Protein AF-A0A961B0X2-F1 (afdb_monomer_lite)

Structure (mmCIF, N/CA/C/O backbone):
data_AF-A0A961B0X2-F1
#
_entry.id   AF-A0A961B0X2-F1
#
loop_
_atom_site.group_PDB
_atom_site.id
_atom_site.type_symbol
_atom_site.label_atom_id
_atom_site.label_alt_id
_atom_site.label_comp_id
_atom_site.label_asym_id
_atom_site.label_entity_id
_atom_site.label_seq_id
_atom_site.pdbx_PDB_ins_code
_atom_site.Cartn_x
_atom_site.Cartn_y
_atom_site.Cartn_z
_atom_site.occupancy
_atom_site.B_iso_or_equiv
_atom_site.auth_seq_id
_atom_site.auth_comp_id
_atom_site.auth_asym_id
_atom_site.auth_atom_id
_atom_site.pdbx_PDB_model_num
ATOM 1 N N . MET A 1 1 ? 27.379 3.940 -42.316 1.00 68.69 1 MET A N 1
ATOM 2 C CA . MET A 1 1 ? 26.405 2.826 -42.218 1.00 68.69 1 MET A CA 1
ATOM 3 C C . MET A 1 1 ? 26.483 2.106 -40.868 1.00 68.69 1 MET A C 1
ATOM 5 O O . MET A 1 1 ? 25.481 2.086 -40.169 1.00 68.69 1 MET A O 1
ATOM 9 N N . ALA A 1 2 ? 27.655 1.615 -40.441 1.00 76.56 2 ALA A N 1
ATOM 10 C CA . ALA A 1 2 ? 27.824 0.903 -39.162 1.00 76.56 2 ALA A CA 1
ATOM 11 C C . ALA A 1 2 ? 27.389 1.698 -37.908 1.00 76.56 2 ALA A C 1
ATOM 13 O O . ALA A 1 2 ? 26.749 1.142 -37.024 1.00 76.56 2 ALA A O 1
ATOM 14 N N . PHE A 1 3 ? 27.654 3.010 -37.859 1.00 76.75 3 PHE A N 1
ATOM 15 C CA . PHE A 1 3 ? 27.237 3.877 -36.745 1.00 76.75 3 PHE A CA 1
ATOM 16 C C . PHE A 1 3 ? 25.708 3.958 -36.574 1.00 76.75 3 PHE A C 1
ATOM 18 O O . PHE A 1 3 ? 25.200 3.861 -35.464 1.00 76.75 3 PHE A O 1
ATOM 25 N N . PHE A 1 4 ? 24.956 4.059 -37.675 1.00 76.31 4 PHE A N 1
ATOM 26 C CA . PHE A 1 4 ? 23.489 4.077 -37.637 1.00 76.31 4 PHE A CA 1
ATOM 27 C C . PHE A 1 4 ? 22.910 2.728 -37.195 1.00 76.31 4 PHE A C 1
ATOM 29 O O . PHE A 1 4 ? 21.985 2.695 -36.390 1.00 76.31 4 PHE A O 1
ATOM 36 N N . ILE A 1 5 ? 23.491 1.618 -37.666 1.00 83.19 5 ILE A N 1
ATOM 37 C CA . ILE A 1 5 ? 23.103 0.263 -37.241 1.00 83.19 5 ILE A CA 1
ATOM 38 C C . ILE A 1 5 ? 23.339 0.092 -35.734 1.00 83.19 5 ILE A C 1
ATOM 40 O O . ILE A 1 5 ? 22.474 -0.424 -35.030 1.00 83.19 5 ILE A O 1
ATOM 44 N N . PHE A 1 6 ? 24.472 0.582 -35.225 1.00 82.06 6 PHE A N 1
ATOM 45 C CA . PHE A 1 6 ? 24.784 0.555 -33.798 1.00 82.06 6 PHE A CA 1
ATOM 46 C C . PHE A 1 6 ? 23.772 1.355 -32.961 1.00 82.06 6 PHE A C 1
ATOM 48 O O . PHE A 1 6 ? 23.259 0.834 -31.973 1.00 82.06 6 PHE A O 1
ATOM 55 N N . LEU A 1 7 ? 23.414 2.578 -33.374 1.00 88.00 7 LEU A N 1
ATOM 56 C CA . LEU A 1 7 ? 22.404 3.382 -32.671 1.00 88.00 7 LEU A CA 1
ATOM 57 C C . LEU A 1 7 ? 21.032 2.693 -32.626 1.00 88.00 7 LEU A C 1
ATOM 59 O O . LEU A 1 7 ? 20.379 2.695 -31.582 1.00 88.00 7 LEU A O 1
ATOM 63 N N . ILE A 1 8 ? 20.614 2.064 -33.728 1.00 84.50 8 ILE A N 1
ATOM 64 C CA . ILE A 1 8 ? 19.353 1.311 -33.792 1.00 84.50 8 ILE A CA 1
ATOM 65 C C . ILE A 1 8 ? 19.398 0.099 -32.854 1.00 84.50 8 ILE A C 1
ATOM 67 O O . ILE A 1 8 ? 18.437 -0.146 -32.121 1.00 84.50 8 ILE A O 1
ATOM 71 N N . ALA A 1 9 ? 20.511 -0.638 -32.828 1.00 81.38 9 ALA A N 1
ATOM 72 C CA . ALA A 1 9 ? 20.674 -1.782 -31.935 1.00 81.38 9 ALA A CA 1
ATOM 73 C C . ALA A 1 9 ? 20.582 -1.361 -30.458 1.00 81.38 9 ALA A C 1
ATOM 75 O O . ALA A 1 9 ? 19.823 -1.963 -29.696 1.00 81.38 9 ALA A O 1
ATOM 76 N N . VAL A 1 10 ? 21.269 -0.281 -30.065 1.00 87.38 10 VAL A N 1
ATOM 77 C CA . VAL A 1 10 ? 21.207 0.260 -28.695 1.00 87.38 10 VAL A CA 1
ATOM 78 C C . VAL A 1 10 ? 19.784 0.697 -28.340 1.00 87.38 10 VAL A C 1
ATOM 80 O O . VAL A 1 10 ? 19.270 0.303 -27.293 1.00 87.38 10 VAL A O 1
ATOM 83 N N . ALA A 1 11 ? 19.114 1.446 -29.220 1.00 84.12 11 ALA A N 1
ATOM 84 C CA . ALA A 1 11 ? 17.732 1.869 -29.000 1.00 84.12 11 ALA A CA 1
ATOM 85 C C . ALA A 1 11 ? 16.789 0.667 -28.819 1.00 84.12 11 ALA A C 1
ATOM 87 O O . ALA A 1 11 ? 15.962 0.660 -27.907 1.00 84.12 11 ALA A O 1
ATOM 88 N N . THR A 1 12 ? 16.956 -0.380 -29.629 1.00 86.50 12 THR A N 1
ATOM 89 C CA . THR A 1 12 ? 16.134 -1.598 -29.561 1.00 86.50 12 THR A CA 1
ATOM 90 C C . THR A 1 12 ? 16.316 -2.325 -28.231 1.00 86.50 12 THR A C 1
ATOM 92 O O . THR A 1 12 ? 15.329 -2.681 -27.586 1.00 86.50 12 THR A O 1
ATOM 95 N N . VAL A 1 13 ? 17.561 -2.499 -27.775 1.00 86.38 13 VAL A N 1
ATOM 96 C CA . VAL A 1 13 ? 17.858 -3.149 -26.486 1.00 86.38 13 VAL A CA 1
ATOM 97 C C . VAL A 1 13 ? 17.267 -2.353 -25.322 1.00 86.38 13 VAL A C 1
ATOM 99 O O . VAL A 1 13 ? 16.663 -2.935 -24.416 1.00 86.38 13 VAL A O 1
ATOM 102 N N . VAL A 1 14 ? 17.382 -1.022 -25.353 1.00 85.75 14 VAL A N 1
ATOM 103 C CA . VAL A 1 14 ? 16.814 -0.145 -24.318 1.00 85.75 14 VAL A CA 1
ATOM 104 C C . VAL A 1 14 ? 15.290 -0.274 -24.269 1.00 85.75 14 VAL A C 1
ATOM 106 O O . VAL A 1 14 ? 14.730 -0.508 -23.196 1.00 85.75 14 VAL A O 1
ATOM 109 N N . VAL A 1 15 ? 14.614 -0.187 -25.418 1.00 84.25 15 VAL A N 1
ATOM 110 C CA . VAL A 1 15 ? 13.149 -0.312 -25.503 1.00 84.25 15 VAL A CA 1
ATOM 111 C C . VAL A 1 15 ? 12.683 -1.686 -25.019 1.00 84.25 15 VAL A C 1
ATOM 113 O O . VAL A 1 15 ? 11.745 -1.766 -24.222 1.00 84.25 15 VAL A O 1
ATOM 116 N N . LEU A 1 16 ? 13.364 -2.757 -25.432 1.00 87.69 16 LEU A N 1
ATOM 117 C CA . LEU A 1 16 ? 13.041 -4.121 -25.017 1.00 87.69 16 LEU A CA 1
ATOM 118 C C . LEU A 1 16 ? 13.181 -4.296 -23.500 1.00 87.69 16 LEU A C 1
ATOM 120 O O . LEU A 1 16 ? 12.291 -4.842 -22.851 1.00 87.69 16 LEU A O 1
ATOM 124 N N . THR A 1 17 ? 14.260 -3.773 -22.917 1.00 85.75 17 THR A N 1
ATOM 125 C CA . THR A 1 17 ? 14.503 -3.851 -21.468 1.00 85.75 17 THR A CA 1
ATOM 126 C C . THR A 1 17 ? 13.412 -3.123 -20.680 1.00 85.75 17 THR A C 1
ATOM 128 O O . THR A 1 17 ? 12.915 -3.632 -19.672 1.00 85.75 17 THR A O 1
ATOM 131 N N . ILE A 1 18 ? 12.986 -1.946 -21.154 1.00 84.00 18 ILE A N 1
ATOM 132 C CA . ILE A 1 18 ? 11.890 -1.184 -20.539 1.00 84.00 18 ILE A CA 1
ATOM 133 C C . ILE A 1 18 ? 10.572 -1.962 -20.632 1.00 84.00 18 ILE A C 1
ATOM 135 O O . ILE A 1 18 ? 9.833 -2.026 -19.645 1.00 84.00 18 ILE A O 1
ATOM 139 N N . ALA A 1 19 ? 10.277 -2.567 -21.785 1.00 84.19 19 ALA A N 1
ATOM 140 C CA . ALA A 1 19 ? 9.063 -3.353 -21.990 1.00 84.19 19 ALA A CA 1
ATOM 141 C C . ALA A 1 19 ? 9.010 -4.579 -21.063 1.00 84.19 19 ALA A C 1
ATOM 143 O O . ALA A 1 19 ? 8.014 -4.769 -20.361 1.00 84.19 19 ALA A O 1
ATOM 144 N N . LEU A 1 20 ? 10.103 -5.346 -20.980 1.00 86.94 20 LEU A N 1
ATOM 145 C CA . LEU A 1 20 ? 10.212 -6.514 -20.100 1.00 86.94 20 LEU A CA 1
ATOM 146 C C . LEU A 1 20 ? 10.028 -6.134 -18.631 1.00 86.94 20 LEU A C 1
ATOM 148 O O . LEU A 1 20 ? 9.247 -6.761 -17.914 1.00 86.94 20 LEU A O 1
ATOM 152 N N . ARG A 1 21 ? 10.689 -5.059 -18.184 1.00 86.50 21 ARG A N 1
ATOM 153 C CA . ARG A 1 21 ? 10.548 -4.575 -16.806 1.00 86.50 21 ARG A CA 1
ATOM 154 C C . ARG A 1 21 ? 9.107 -4.173 -16.493 1.00 86.50 21 ARG A C 1
ATOM 156 O O . ARG A 1 21 ? 8.602 -4.498 -15.423 1.00 86.50 21 ARG A O 1
ATOM 163 N N . ARG A 1 22 ? 8.428 -3.488 -17.416 1.00 85.50 22 ARG A N 1
ATOM 164 C CA . ARG A 1 22 ? 7.019 -3.096 -17.244 1.00 85.50 22 ARG A CA 1
ATOM 165 C C . ARG A 1 22 ? 6.096 -4.304 -17.154 1.00 85.50 22 ARG A C 1
ATOM 167 O O . ARG A 1 22 ? 5.222 -4.326 -16.291 1.00 85.50 22 ARG A O 1
ATOM 174 N N . GLN A 1 23 ? 6.300 -5.299 -18.012 1.00 88.38 23 GLN A N 1
ATOM 175 C CA . GLN A 1 23 ? 5.518 -6.529 -17.985 1.00 88.38 23 GLN A CA 1
ATOM 176 C C . GLN A 1 23 ? 5.716 -7.286 -16.668 1.00 88.38 23 GLN A C 1
ATOM 178 O O . GLN A 1 23 ? 4.731 -7.709 -16.069 1.00 88.38 23 GLN A O 1
ATOM 183 N N . ALA A 1 24 ? 6.956 -7.381 -16.177 1.00 89.81 24 ALA A N 1
ATOM 184 C CA . ALA A 1 24 ? 7.256 -8.007 -14.892 1.00 89.81 24 ALA A CA 1
ATOM 185 C C . ALA A 1 24 ? 6.545 -7.299 -13.726 1.00 89.81 24 ALA A C 1
ATOM 187 O O . ALA A 1 24 ? 5.904 -7.955 -12.909 1.00 89.81 24 ALA A O 1
ATOM 188 N N . ILE A 1 25 ? 6.576 -5.962 -13.687 1.00 91.38 25 ILE A N 1
ATOM 189 C CA . ILE A 1 25 ? 5.879 -5.178 -12.655 1.00 91.38 25 ILE A CA 1
ATOM 190 C C . ILE A 1 25 ? 4.367 -5.403 -12.738 1.00 91.38 25 ILE A C 1
ATOM 192 O O . ILE A 1 25 ? 3.733 -5.701 -11.730 1.00 91.38 25 ILE A O 1
ATOM 196 N N . ARG A 1 26 ? 3.781 -5.305 -13.937 1.00 91.75 26 ARG A N 1
ATOM 197 C CA . ARG A 1 26 ? 2.343 -5.529 -14.129 1.00 91.75 26 ARG A CA 1
ATOM 198 C C . ARG A 1 26 ? 1.935 -6.933 -13.684 1.00 91.75 26 ARG A C 1
ATOM 200 O O . ARG A 1 26 ? 0.943 -7.073 -12.982 1.00 91.75 26 ARG A O 1
ATOM 207 N N . SER A 1 27 ? 2.722 -7.945 -14.044 1.00 93.12 27 SER A N 1
ATOM 208 C CA . SER A 1 27 ? 2.504 -9.331 -13.627 1.00 93.12 27 SER A CA 1
ATOM 209 C C . SER A 1 27 ? 2.593 -9.492 -12.110 1.00 93.12 27 SER A C 1
ATOM 211 O O . SER A 1 27 ? 1.798 -10.232 -11.535 1.00 93.12 27 SER A O 1
ATOM 213 N N . ALA A 1 28 ? 3.530 -8.805 -11.450 1.00 94.50 28 ALA A N 1
ATOM 214 C CA . ALA A 1 28 ? 3.674 -8.863 -10.001 1.00 94.50 28 ALA A CA 1
ATOM 215 C C . ALA A 1 28 ? 2.455 -8.273 -9.273 1.00 94.50 28 ALA A C 1
ATOM 217 O O . ALA A 1 28 ? 1.995 -8.861 -8.291 1.00 94.50 28 ALA A O 1
ATOM 218 N N . TRP A 1 29 ? 1.921 -7.156 -9.780 1.00 95.62 29 TRP A N 1
ATOM 219 C CA . TRP A 1 29 ? 0.721 -6.495 -9.259 1.00 95.62 29 TRP A CA 1
ATOM 220 C C . TRP A 1 29 ? -0.551 -7.308 -9.507 1.00 95.62 29 TRP A C 1
ATOM 222 O O . TRP A 1 29 ? -1.350 -7.484 -8.591 1.00 95.62 29 TRP A O 1
ATOM 232 N N . ASP A 1 30 ? -0.705 -7.860 -10.708 1.00 95.69 30 ASP A N 1
ATOM 233 C CA . ASP A 1 30 ? -1.824 -8.740 -11.055 1.00 95.69 30 ASP A CA 1
ATOM 234 C C . ASP A 1 30 ? -1.833 -10.004 -10.180 1.00 95.69 30 ASP A C 1
ATOM 236 O O . ASP A 1 30 ? -2.841 -10.356 -9.567 1.00 95.69 30 ASP A O 1
ATOM 240 N N . THR A 1 31 ? -0.662 -10.624 -9.995 1.00 97.00 31 THR A N 1
ATOM 241 C CA . THR A 1 31 ? -0.505 -11.781 -9.098 1.00 97.00 31 THR A CA 1
ATOM 242 C C . THR A 1 31 ? -0.832 -11.418 -7.649 1.00 97.00 31 THR A C 1
ATOM 244 O O . THR A 1 31 ? -1.461 -12.208 -6.940 1.00 97.00 31 THR A O 1
ATOM 247 N N . ALA A 1 32 ? -0.421 -10.232 -7.188 1.00 96.94 32 ALA A N 1
ATOM 248 C CA . ALA A 1 32 ? -0.746 -9.762 -5.845 1.00 96.94 32 ALA A CA 1
ATOM 249 C C . ALA A 1 32 ? -2.261 -9.579 -5.680 1.00 96.94 32 ALA A C 1
ATOM 251 O O . ALA A 1 32 ? -2.827 -10.075 -4.707 1.00 96.94 32 ALA A O 1
ATOM 252 N N . ALA A 1 33 ? -2.930 -8.947 -6.645 1.00 96.69 33 ALA A N 1
ATOM 253 C CA . ALA A 1 33 ? -4.380 -8.776 -6.631 1.00 96.69 33 ALA A CA 1
ATOM 254 C C . ALA A 1 33 ? -5.115 -10.121 -6.611 1.00 96.69 33 ALA A C 1
ATOM 256 O O . ALA A 1 33 ? -5.972 -10.331 -5.751 1.00 96.69 33 ALA A O 1
ATOM 257 N N . ALA A 1 34 ? -4.715 -11.063 -7.472 1.00 97.19 34 ALA A N 1
ATOM 258 C CA . ALA A 1 34 ? -5.286 -12.406 -7.520 1.00 97.19 34 ALA A CA 1
ATOM 259 C C . ALA A 1 34 ? -5.141 -13.140 -6.176 1.00 97.19 34 ALA A C 1
ATOM 261 O O . ALA A 1 34 ? -6.114 -13.684 -5.655 1.00 97.19 34 ALA A O 1
ATOM 262 N N . ARG A 1 35 ? -3.953 -13.093 -5.556 1.00 97.06 35 ARG A N 1
ATOM 263 C CA . ARG A 1 35 ? -3.707 -13.691 -4.229 1.00 97.06 35 ARG A CA 1
ATOM 264 C C . ARG A 1 35 ? -4.479 -13.002 -3.103 1.00 97.06 35 ARG A C 1
ATOM 266 O O . ARG A 1 35 ? -4.808 -13.639 -2.103 1.00 97.06 35 ARG A O 1
ATOM 273 N N . LEU A 1 36 ? -4.764 -11.709 -3.238 1.00 95.06 36 LEU A N 1
ATOM 274 C CA . LEU A 1 36 ? -5.595 -10.973 -2.288 1.00 95.06 36 LEU A CA 1
ATOM 275 C C . LEU A 1 36 ? -7.099 -11.193 -2.519 1.00 95.06 36 LEU A C 1
ATOM 277 O O . LEU A 1 36 ? -7.880 -10.836 -1.636 1.00 95.06 36 LEU A O 1
ATOM 281 N N . GLY A 1 37 ? -7.500 -11.773 -3.656 1.00 96.12 37 GLY A N 1
ATOM 282 C CA . GLY A 1 37 ? -8.899 -11.855 -4.084 1.00 96.12 37 GLY A CA 1
ATOM 283 C C . GLY A 1 37 ? -9.484 -10.489 -4.463 1.00 96.12 37 GLY A C 1
ATOM 284 O O . GLY A 1 37 ? -10.673 -10.251 -4.268 1.00 96.12 37 GLY A O 1
ATOM 285 N N . LEU A 1 38 ? -8.642 -9.568 -4.939 1.00 96.12 38 LEU A N 1
ATOM 286 C CA . LEU A 1 38 ? -8.996 -8.190 -5.282 1.00 96.12 38 LEU A CA 1
ATOM 287 C C . LEU A 1 38 ? -8.915 -7.963 -6.794 1.00 96.12 38 LEU A C 1
ATOM 289 O O . LEU A 1 38 ? -8.353 -8.770 -7.534 1.00 96.12 38 LEU A O 1
ATOM 293 N N . ARG A 1 39 ? -9.476 -6.846 -7.258 1.00 96.00 39 ARG A N 1
ATOM 294 C CA . ARG A 1 39 ? -9.409 -6.452 -8.668 1.00 96.00 39 ARG A CA 1
ATOM 295 C C . ARG A 1 39 ? -8.123 -5.687 -8.931 1.00 96.00 39 ARG A C 1
ATOM 297 O O . ARG A 1 39 ? -7.713 -4.869 -8.112 1.00 96.00 39 ARG A O 1
ATOM 304 N N . PHE A 1 40 ? -7.524 -5.939 -10.088 1.00 94.94 40 PHE A N 1
ATOM 305 C CA . PHE A 1 40 ? -6.376 -5.200 -10.591 1.00 94.94 40 PHE A CA 1
ATOM 306 C C . PHE A 1 40 ? -6.778 -4.343 -11.788 1.00 94.94 40 PHE A C 1
ATOM 308 O O . PHE A 1 40 ? -7.314 -4.845 -12.776 1.00 94.94 40 PHE A O 1
ATOM 315 N N . GLU A 1 41 ? -6.460 -3.057 -11.719 1.00 91.62 41 GLU A N 1
ATOM 316 C CA . GLU A 1 41 ? -6.484 -2.137 -12.848 1.00 91.62 41 GLU A CA 1
ATOM 317 C C . GLU A 1 41 ? -5.042 -1.769 -13.201 1.00 91.62 41 GLU A C 1
ATOM 319 O O . GLU A 1 41 ? -4.407 -0.888 -12.616 1.00 91.62 41 GLU A O 1
ATOM 324 N N . GLY A 1 42 ? -4.500 -2.510 -14.167 1.00 82.00 42 GLY A N 1
ATOM 325 C CA . GLY A 1 42 ? -3.221 -2.211 -14.794 1.00 82.00 42 GLY A CA 1
ATOM 326 C C . GLY A 1 42 ? -3.450 -1.305 -15.988 1.00 82.00 42 GLY A C 1
ATOM 327 O O . GLY A 1 42 ? -3.755 -1.795 -17.077 1.00 82.00 42 GLY A O 1
ATOM 328 N N . GLY A 1 43 ? -3.345 -0.000 -15.787 1.00 65.19 43 GLY A N 1
ATOM 329 C CA . GLY A 1 43 ? -3.630 0.929 -16.862 1.00 65.19 43 GLY A CA 1
ATOM 330 C C . GLY A 1 43 ? -2.579 0.969 -17.991 1.00 65.19 43 GLY A C 1
ATOM 331 O O . GLY A 1 43 ? -1.489 0.401 -17.888 1.00 65.19 43 GLY A O 1
ATOM 332 N N . THR A 1 44 ? -2.917 1.606 -19.117 1.00 60.81 44 THR A N 1
ATOM 333 C CA . THR A 1 44 ? -2.025 1.797 -20.283 1.00 60.81 44 THR A CA 1
ATOM 334 C C . THR A 1 44 ? -0.976 2.877 -20.019 1.00 60.81 44 THR A C 1
ATOM 336 O O . THR A 1 44 ? -1.276 3.790 -19.273 1.00 60.81 44 THR A O 1
ATOM 339 N N . PHE A 1 45 ? 0.219 2.761 -20.636 1.00 52.38 45 PHE A N 1
ATOM 340 C CA . PHE A 1 45 ? 1.439 3.624 -20.711 1.00 52.38 45 PHE A CA 1
ATOM 341 C C . PHE A 1 45 ? 1.703 4.800 -19.724 1.00 52.38 45 PHE A C 1
ATOM 343 O O . PHE A 1 45 ? 2.876 5.078 -19.473 1.00 52.38 45 PHE A O 1
ATOM 350 N N . PHE A 1 46 ? 0.689 5.455 -19.159 1.00 56.25 46 PHE A N 1
ATOM 351 C CA . PHE A 1 46 ? 0.719 6.554 -18.184 1.00 56.25 46 PHE A CA 1
ATOM 352 C C . PHE A 1 46 ? -0.223 6.374 -16.979 1.00 56.25 46 PHE A C 1
ATOM 354 O O . PHE A 1 46 ? -0.210 7.192 -16.064 1.00 56.25 46 PHE A O 1
ATOM 361 N N . GLN A 1 47 ? -1.063 5.344 -16.970 1.00 64.75 47 GLN A N 1
ATOM 362 C CA . GLN A 1 47 ? -2.042 5.113 -15.918 1.00 64.75 47 GLN A CA 1
ATOM 363 C C . GLN A 1 47 ? -1.396 4.434 -14.704 1.00 64.75 47 GLN A C 1
ATOM 365 O O . GLN A 1 47 ? -0.532 3.562 -14.824 1.00 64.75 47 GLN A O 1
ATOM 370 N N . HIS A 1 48 ? -1.835 4.861 -13.524 1.00 82.81 48 HIS A N 1
ATOM 371 C CA . HIS A 1 48 ? -1.411 4.312 -12.244 1.00 82.81 48 HIS A CA 1
ATOM 372 C C . HIS A 1 48 ? -1.802 2.836 -12.132 1.00 82.81 48 HIS A C 1
ATOM 374 O O . HIS A 1 48 ? -2.857 2.425 -12.612 1.00 82.81 48 HIS A O 1
ATOM 380 N N . LEU A 1 49 ? -0.939 2.036 -11.505 1.00 91.81 49 LEU A N 1
ATOM 381 C CA . LEU A 1 49 ? -1.284 0.663 -11.149 1.00 91.81 49 LEU A CA 1
ATOM 382 C C . LEU A 1 49 ? -2.159 0.726 -9.905 1.00 91.81 49 LEU A C 1
ATOM 384 O O . LEU A 1 49 ? -1.803 1.431 -8.956 1.00 91.81 49 LEU A O 1
ATOM 388 N N . SER A 1 50 ? -3.281 0.014 -9.920 1.00 94.31 50 SER A N 1
ATOM 389 C CA . SER A 1 50 ? -4.238 0.015 -8.819 1.00 94.31 50 SER A CA 1
ATOM 390 C C . SER A 1 50 ? -4.736 -1.396 -8.519 1.00 94.31 50 SER A C 1
ATOM 392 O O . SER A 1 50 ? -5.087 -2.145 -9.430 1.00 94.31 50 SER A O 1
ATOM 394 N N . ILE A 1 51 ? -4.774 -1.761 -7.242 1.00 96.44 51 ILE A N 1
ATOM 395 C CA . ILE A 1 51 ? -5.436 -2.953 -6.713 1.00 96.44 51 ILE A CA 1
ATOM 396 C C . ILE A 1 51 ? -6.514 -2.462 -5.762 1.00 96.44 51 ILE A C 1
ATOM 398 O O . ILE A 1 51 ? -6.215 -1.754 -4.805 1.00 96.44 51 ILE A O 1
ATOM 402 N N . PHE A 1 52 ? -7.759 -2.860 -5.978 1.00 96.38 52 PHE A N 1
ATOM 403 C CA . PHE A 1 52 ? -8.853 -2.421 -5.125 1.00 96.38 52 PHE A CA 1
ATOM 404 C C . PHE A 1 52 ? -9.925 -3.491 -4.969 1.00 96.38 52 PHE A C 1
ATOM 406 O O . PHE A 1 52 ? -10.095 -4.396 -5.790 1.00 96.38 52 PHE A O 1
ATOM 413 N N . GLY A 1 53 ? -10.678 -3.375 -3.887 1.00 96.19 53 GLY A N 1
ATOM 414 C CA . GLY A 1 53 ? -11.815 -4.237 -3.612 1.00 96.19 53 GLY A CA 1
ATOM 415 C C . GLY A 1 53 ? -12.145 -4.239 -2.133 1.00 96.19 53 GLY A C 1
ATOM 416 O O . GLY A 1 53 ? -11.820 -3.299 -1.409 1.00 96.19 53 GLY A O 1
ATOM 417 N N . GLN A 1 54 ? -12.806 -5.298 -1.687 1.00 96.00 54 GLN A N 1
ATOM 418 C CA . GLN A 1 54 ? -13.145 -5.478 -0.285 1.00 96.00 54 GLN A CA 1
ATOM 419 C C . GLN A 1 54 ? -12.641 -6.823 0.209 1.00 96.00 54 GLN A C 1
ATOM 421 O O . GLN A 1 54 ? -12.714 -7.824 -0.502 1.00 96.00 54 GLN A O 1
ATOM 426 N N . ARG A 1 55 ? -12.153 -6.848 1.448 1.00 93.50 55 ARG A N 1
ATOM 427 C CA . ARG A 1 55 ? -11.758 -8.079 2.129 1.00 93.50 55 ARG A CA 1
ATOM 428 C C . ARG A 1 55 ? -12.009 -7.926 3.621 1.00 93.50 55 ARG A C 1
ATOM 430 O O . ARG A 1 55 ? -11.657 -6.905 4.203 1.00 93.50 55 ARG A O 1
ATOM 437 N N . LYS A 1 56 ? -12.629 -8.939 4.233 1.00 89.12 56 LYS A N 1
ATOM 438 C CA . LYS A 1 56 ? -12.981 -8.953 5.666 1.00 89.12 56 LYS A CA 1
ATOM 439 C C . LYS A 1 56 ? -13.778 -7.715 6.136 1.00 89.12 56 LYS A C 1
ATOM 441 O O . LYS A 1 56 ? -13.633 -7.261 7.264 1.00 89.12 56 LYS A O 1
ATOM 446 N N . GLY A 1 57 ? -14.615 -7.156 5.260 1.00 90.75 57 GLY A N 1
ATOM 447 C CA . GLY A 1 57 ? -15.420 -5.964 5.554 1.00 90.75 57 GLY A CA 1
ATOM 448 C C . GLY A 1 57 ? -14.672 -4.630 5.461 1.00 90.75 57 GLY A C 1
ATOM 449 O O . GLY A 1 57 ? -15.288 -3.591 5.667 1.00 90.75 57 GLY A O 1
ATOM 450 N N . PHE A 1 58 ? -13.383 -4.630 5.111 1.00 94.06 58 PHE A N 1
ATOM 451 C CA . PHE A 1 58 ? -12.634 -3.408 4.829 1.00 94.06 58 PHE A CA 1
ATOM 452 C C . PHE A 1 58 ? -12.517 -3.176 3.328 1.00 94.06 58 PHE A C 1
ATOM 454 O O . PHE A 1 58 ? -12.339 -4.125 2.553 1.00 94.06 58 PHE A O 1
ATOM 461 N N . ARG A 1 59 ? -12.561 -1.910 2.910 1.00 95.44 59 ARG A N 1
ATOM 462 C CA . ARG A 1 59 ? -12.249 -1.529 1.530 1.00 95.44 59 ARG A CA 1
ATOM 463 C C . ARG A 1 59 ? -10.747 -1.305 1.410 1.00 95.44 59 ARG A C 1
ATOM 465 O O . ARG A 1 59 ? -10.186 -0.500 2.141 1.00 95.44 59 ARG A O 1
ATOM 472 N N . ILE A 1 60 ? -10.112 -2.019 0.493 1.00 96.94 60 ILE A N 1
ATOM 473 C CA . ILE A 1 60 ? -8.670 -1.956 0.253 1.00 96.94 60 ILE A CA 1
ATOM 474 C C . ILE A 1 60 ? -8.433 -1.220 -1.057 1.00 96.94 60 ILE A C 1
ATOM 476 O O . ILE A 1 60 ? -9.135 -1.465 -2.041 1.00 96.94 60 ILE A O 1
ATOM 480 N N . ASP A 1 61 ? -7.433 -0.349 -1.059 1.00 96.62 61 ASP A N 1
ATOM 481 C CA . ASP A 1 61 ? -6.967 0.388 -2.225 1.00 96.62 61 ASP A CA 1
ATOM 482 C C . ASP A 1 61 ? -5.442 0.527 -2.155 1.00 96.62 61 ASP A C 1
ATOM 484 O O . ASP A 1 61 ? -4.897 1.206 -1.282 1.00 96.62 61 ASP A O 1
ATOM 488 N N . VAL A 1 62 ? -4.748 -0.169 -3.048 1.00 96.62 62 VAL A N 1
ATOM 489 C CA . VAL A 1 62 ? -3.300 -0.088 -3.223 1.00 96.62 62 VAL A CA 1
ATOM 490 C C . VAL A 1 62 ? -3.046 0.543 -4.574 1.00 96.62 62 VAL A C 1
ATOM 492 O O . VAL A 1 62 ? -3.413 -0.030 -5.594 1.00 96.62 62 VAL A O 1
ATOM 495 N N . ARG A 1 63 ? -2.398 1.702 -4.609 1.00 95.00 63 ARG A N 1
ATOM 496 C CA . ARG A 1 63 ? -2.193 2.430 -5.862 1.00 95.00 63 ARG A CA 1
ATOM 497 C C . ARG A 1 63 ? -0.832 3.087 -5.939 1.00 95.00 63 ARG A C 1
ATOM 499 O O . ARG A 1 63 ? -0.251 3.473 -4.923 1.00 95.00 63 ARG A O 1
ATOM 506 N N . THR A 1 64 ? -0.337 3.264 -7.156 1.00 94.19 64 THR A N 1
ATOM 507 C CA . THR A 1 64 ? 0.840 4.102 -7.389 1.00 94.19 64 THR A CA 1
ATOM 508 C C . THR A 1 64 ? 0.439 5.566 -7.500 1.00 94.19 64 THR A C 1
ATOM 510 O O . THR A 1 64 ? -0.623 5.891 -8.027 1.00 94.19 64 THR A O 1
ATOM 513 N N . PHE A 1 65 ? 1.281 6.472 -7.015 1.00 91.25 65 PHE A N 1
ATOM 514 C CA . PHE A 1 65 ? 1.061 7.909 -7.167 1.00 91.25 65 PHE A CA 1
ATOM 515 C C . PHE A 1 65 ? 2.398 8.652 -7.284 1.00 91.25 65 PHE A C 1
ATOM 517 O O . PHE A 1 65 ? 3.406 8.200 -6.735 1.00 91.25 65 PHE A O 1
ATOM 524 N N . PRO A 1 66 ? 2.456 9.769 -8.027 1.00 90.81 66 PRO A N 1
ATOM 525 C CA . PRO A 1 66 ? 3.658 10.575 -8.103 1.00 90.81 66 PRO A CA 1
ATOM 526 C C . PRO A 1 66 ? 3.778 11.415 -6.830 1.00 90.81 66 PRO A C 1
ATOM 528 O O . PRO A 1 66 ? 2.809 12.033 -6.388 1.00 90.81 66 PRO A O 1
ATOM 531 N N . ARG A 1 67 ? 4.978 11.492 -6.262 1.00 89.12 67 ARG A N 1
ATOM 532 C CA . ARG A 1 67 ? 5.284 12.403 -5.160 1.00 89.12 67 ARG A CA 1
ATOM 533 C C . ARG A 1 67 ? 6.539 13.194 -5.482 1.00 89.12 67 ARG A C 1
ATOM 535 O O . ARG A 1 67 ? 7.533 12.651 -5.964 1.00 89.12 67 ARG A O 1
ATOM 542 N N . ARG A 1 68 ? 6.483 14.503 -5.245 1.00 86.69 68 ARG A N 1
ATOM 543 C CA . ARG A 1 68 ? 7.636 15.387 -5.420 1.00 86.69 68 ARG A CA 1
ATOM 544 C C . ARG A 1 68 ? 8.490 15.336 -4.154 1.00 86.69 68 ARG A C 1
ATOM 546 O O . ARG A 1 68 ? 8.019 15.703 -3.083 1.00 86.69 68 ARG A O 1
ATOM 553 N N . ALA A 1 69 ? 9.740 14.914 -4.298 1.00 78.75 69 ALA A N 1
ATOM 554 C CA . ALA A 1 69 ? 10.754 14.942 -3.250 1.00 78.75 69 ALA A CA 1
ATOM 555 C C . ALA A 1 69 ? 11.880 15.885 -3.705 1.00 78.75 69 ALA A C 1
ATOM 557 O O . ALA A 1 69 ? 12.748 15.527 -4.504 1.00 78.75 69 ALA A O 1
ATOM 558 N N . GLY A 1 70 ? 11.818 17.145 -3.263 1.00 81.38 70 GLY A N 1
ATOM 559 C CA . GLY A 1 70 ? 12.715 18.201 -3.740 1.00 81.38 70 GLY A CA 1
ATOM 560 C C . GLY A 1 70 ? 12.526 18.492 -5.235 1.00 81.38 70 GLY A C 1
ATOM 561 O O . GLY A 1 70 ? 11.419 18.791 -5.680 1.00 81.38 70 GLY A O 1
ATOM 562 N N . ALA A 1 71 ? 13.607 18.401 -6.016 1.00 85.25 71 ALA A N 1
ATOM 563 C CA . ALA A 1 71 ? 13.602 18.671 -7.459 1.00 85.25 71 ALA A CA 1
ATOM 564 C C . ALA A 1 71 ? 13.167 17.472 -8.328 1.00 85.25 71 ALA A C 1
ATOM 566 O O . ALA A 1 71 ? 13.047 17.614 -9.545 1.00 85.25 71 ALA A O 1
ATOM 567 N N . LYS A 1 72 ? 12.946 16.289 -7.737 1.00 85.62 72 LYS A N 1
ATOM 568 C CA . LYS A 1 72 ? 12.612 15.057 -8.468 1.00 85.62 72 LYS A CA 1
ATOM 569 C C . LYS A 1 72 ? 11.170 14.627 -8.200 1.00 85.62 72 LYS A C 1
ATOM 571 O O . LYS A 1 72 ? 10.645 14.805 -7.101 1.00 85.62 72 LYS A O 1
ATOM 576 N N . VAL A 1 73 ? 10.530 14.061 -9.224 1.00 85.56 73 VAL A N 1
ATOM 577 C CA . VAL A 1 73 ? 9.238 13.374 -9.103 1.00 85.56 73 VAL A CA 1
ATOM 578 C C . VAL A 1 73 ? 9.518 11.880 -9.042 1.00 85.56 73 VAL A C 1
ATOM 580 O O . VAL A 1 73 ? 10.097 11.318 -9.971 1.00 85.56 73 VAL A O 1
ATOM 583 N N . GLU A 1 74 ? 9.116 11.249 -7.947 1.00 88.75 74 GLU A N 1
ATOM 584 C CA . GLU A 1 74 ? 9.289 9.819 -7.711 1.00 88.75 74 GLU A CA 1
ATOM 585 C C . GLU A 1 74 ? 7.927 9.127 -7.697 1.00 88.75 74 GLU A C 1
ATOM 587 O O . GLU A 1 74 ? 6.916 9.713 -7.313 1.00 88.75 74 GLU A O 1
ATOM 592 N N . THR A 1 75 ? 7.885 7.869 -8.132 1.00 90.50 75 THR A N 1
ATOM 593 C CA . THR A 1 75 ? 6.666 7.054 -8.044 1.00 90.50 75 THR A CA 1
ATOM 594 C C . THR A 1 75 ? 6.646 6.332 -6.709 1.00 90.50 75 THR A C 1
ATOM 596 O O . THR A 1 75 ? 7.556 5.563 -6.406 1.00 90.50 75 THR A O 1
ATOM 599 N N . TRP A 1 76 ? 5.604 6.587 -5.930 1.00 93.88 76 TRP A N 1
ATOM 600 C CA . TRP A 1 76 ? 5.364 5.989 -4.626 1.00 93.88 76 TRP A CA 1
ATOM 601 C C . TRP A 1 76 ? 4.270 4.933 -4.732 1.00 93.88 76 TRP A C 1
ATOM 603 O O . TRP A 1 76 ? 3.435 4.980 -5.640 1.00 93.88 76 TRP A O 1
ATOM 613 N N . THR A 1 77 ? 4.270 3.995 -3.788 1.00 95.31 77 THR A N 1
ATOM 614 C CA . THR A 1 77 ? 3.197 3.007 -3.635 1.00 95.31 77 THR A CA 1
ATOM 615 C C . THR A 1 77 ? 2.452 3.295 -2.341 1.00 95.31 77 THR A C 1
ATOM 617 O O . THR A 1 77 ? 3.059 3.322 -1.268 1.00 95.31 77 THR A O 1
ATOM 620 N N . GLY A 1 78 ? 1.151 3.549 -2.448 1.00 95.88 78 GLY A N 1
ATOM 621 C CA . GLY A 1 78 ? 0.258 3.814 -1.326 1.00 95.88 78 GLY A CA 1
ATOM 622 C C . GLY A 1 78 ? -0.646 2.626 -1.049 1.00 95.88 78 GLY A C 1
ATOM 623 O O . GLY A 1 78 ? -1.115 1.977 -1.979 1.00 95.88 78 GLY A O 1
ATOM 624 N N . TYR A 1 79 ? -0.903 2.388 0.228 1.00 96.88 79 TYR A N 1
ATOM 625 C CA . TYR A 1 79 ? -1.755 1.339 0.764 1.00 96.88 79 TYR A CA 1
ATOM 626 C C . TYR A 1 79 ? -2.803 2.009 1.636 1.00 96.88 79 TYR A C 1
ATOM 628 O O . TYR A 1 79 ? -2.461 2.678 2.609 1.00 96.88 79 TYR A O 1
ATOM 636 N N . ARG A 1 80 ? -4.074 1.848 1.293 1.00 96.31 80 ARG A N 1
ATOM 637 C CA . ARG A 1 80 ? -5.194 2.386 2.057 1.00 96.31 80 ARG A CA 1
ATOM 638 C C . ARG A 1 80 ? -6.152 1.262 2.410 1.00 96.31 80 ARG A C 1
ATOM 640 O O . ARG A 1 80 ? -6.533 0.463 1.555 1.00 96.31 80 ARG A O 1
ATOM 647 N N . VAL A 1 81 ? -6.557 1.231 3.670 1.00 95.38 81 VAL A N 1
ATOM 648 C CA . VAL A 1 81 ? -7.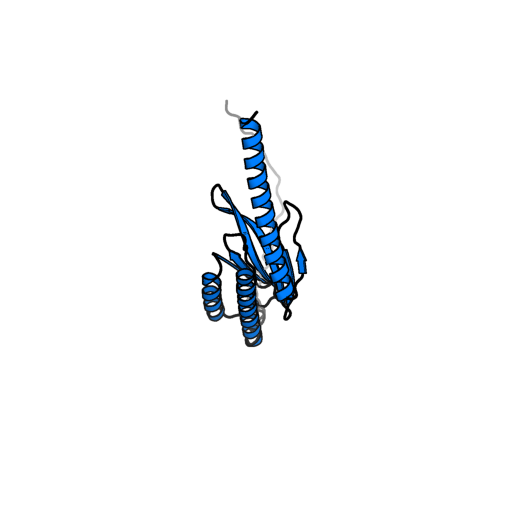636 0.387 4.175 1.00 95.38 81 VAL A CA 1
ATOM 649 C C . VAL A 1 81 ? -8.672 1.315 4.789 1.00 95.38 81 VAL A C 1
ATOM 651 O O . VAL A 1 81 ? -8.381 2.016 5.753 1.00 95.38 81 VAL A O 1
ATOM 654 N N . SER A 1 82 ? -9.867 1.354 4.214 1.00 93.75 82 SER A N 1
ATOM 655 C CA . SER A 1 82 ? -10.979 2.148 4.728 1.00 93.75 82 SER A CA 1
ATOM 656 C C . SER A 1 82 ? -11.878 1.307 5.623 1.00 93.75 82 SER A C 1
ATOM 658 O O . SER A 1 82 ? -12.212 0.159 5.299 1.00 93.75 82 SER A O 1
ATOM 660 N N . PHE A 1 83 ? -12.279 1.914 6.733 1.00 89.38 83 PHE A N 1
ATOM 661 C CA . PHE A 1 83 ? -13.242 1.364 7.669 1.00 89.38 83 PHE A CA 1
ATOM 662 C C . PHE A 1 83 ? -14.664 1.514 7.104 1.00 89.38 83 PHE A C 1
ATOM 664 O O . PHE A 1 83 ? -14.952 2.517 6.448 1.00 89.38 83 PHE A O 1
ATOM 671 N N . PRO A 1 84 ? -15.556 0.532 7.319 1.00 82.88 84 PRO A N 1
ATOM 672 C CA . PRO A 1 84 ? -16.957 0.649 6.910 1.00 82.88 84 PRO A CA 1
ATOM 673 C C . PRO A 1 84 ? -17.711 1.724 7.711 1.00 82.88 84 PRO A C 1
ATOM 675 O O . PRO A 1 84 ? -18.626 2.344 7.182 1.00 82.88 84 PRO A O 1
ATOM 678 N N . GLU A 1 85 ? -17.294 1.969 8.954 1.00 80.12 85 GLU A N 1
ATOM 679 C CA . GLU A 1 85 ? -17.847 2.967 9.872 1.00 80.12 85 GLU A CA 1
ATOM 680 C C . GLU A 1 85 ? -16.702 3.803 10.469 1.00 80.12 85 GLU A C 1
ATOM 682 O O . GLU A 1 85 ? -15.580 3.292 10.572 1.00 80.12 85 GLU A O 1
ATOM 687 N N . PRO A 1 86 ? -16.931 5.071 10.860 1.00 70.56 86 PRO A N 1
ATOM 688 C CA . PRO A 1 86 ? -15.903 5.905 11.480 1.00 70.56 86 PRO A CA 1
ATOM 689 C C . PRO A 1 86 ? -15.468 5.305 12.828 1.00 70.56 86 PRO A C 1
ATOM 691 O O . PRO A 1 86 ? -16.132 5.452 13.850 1.00 70.56 86 PRO A O 1
ATOM 694 N N . THR A 1 87 ? -14.356 4.566 12.821 1.00 66.25 87 THR A N 1
ATOM 695 C CA . THR A 1 87 ? -13.993 3.637 13.908 1.00 66.25 87 THR A CA 1
ATOM 696 C C . THR A 1 87 ? -13.093 4.297 14.964 1.00 66.25 87 THR A C 1
ATOM 698 O O . THR A 1 87 ? -13.051 3.850 16.108 1.00 66.25 87 THR A O 1
ATOM 701 N N . LEU A 1 88 ? -12.383 5.384 14.623 1.00 62.09 88 LEU A N 1
ATOM 702 C CA . LEU A 1 88 ? -11.400 5.996 15.534 1.00 62.09 88 LEU A CA 1
ATOM 703 C C . LEU A 1 88 ? -11.993 6.805 16.692 1.00 62.09 88 LEU A C 1
ATOM 705 O O . LEU A 1 88 ? -11.276 7.027 17.666 1.00 62.09 88 LEU A O 1
ATOM 709 N N . ALA A 1 89 ? -13.261 7.223 16.621 1.00 58.34 89 ALA A N 1
ATOM 710 C CA . ALA A 1 89 ? -13.879 8.057 17.658 1.00 58.34 89 ALA A CA 1
ATOM 711 C C . ALA A 1 89 ? -13.869 7.396 19.054 1.00 58.34 89 ALA A C 1
ATOM 713 O O . ALA A 1 89 ? -13.884 8.082 20.070 1.00 58.34 89 ALA A O 1
ATOM 714 N N . HIS A 1 90 ? -13.771 6.064 19.102 1.00 56.66 90 HIS A N 1
ATOM 715 C CA . HIS A 1 90 ? -13.886 5.262 20.322 1.00 56.66 90 HIS A CA 1
ATOM 716 C C . HIS A 1 90 ? -12.530 4.830 20.913 1.00 56.66 90 HIS A C 1
ATOM 718 O O . HIS A 1 90 ? -12.483 4.156 21.942 1.00 56.66 90 HIS A O 1
ATOM 724 N N . LEU A 1 91 ? -11.398 5.190 20.292 1.00 64.75 91 LEU A N 1
ATOM 725 C CA . LEU A 1 91 ? -10.079 4.749 20.754 1.00 64.75 91 LEU A CA 1
ATOM 726 C C . LEU A 1 91 ? -9.397 5.764 21.685 1.00 64.75 91 LEU A C 1
ATOM 728 O O . LEU A 1 91 ? -9.031 6.869 21.291 1.00 64.75 91 LEU A O 1
ATOM 732 N N . GLY A 1 92 ? -9.100 5.339 22.916 1.00 64.88 92 GLY A N 1
ATOM 733 C CA . GLY A 1 92 ? -8.280 6.114 23.852 1.00 64.88 92 GLY A CA 1
ATOM 734 C C . GLY A 1 92 ? -6.847 6.382 23.346 1.00 64.88 92 GLY A C 1
ATOM 735 O O . GLY A 1 92 ? -6.202 5.517 22.742 1.00 64.88 92 GLY A O 1
ATOM 736 N N . ARG A 1 93 ? -6.308 7.571 23.668 1.00 70.12 93 ARG A N 1
ATOM 737 C CA . ARG A 1 93 ? -4.994 8.095 23.214 1.00 70.12 93 ARG A CA 1
ATOM 738 C C . ARG A 1 93 ? -3.823 7.106 23.325 1.00 70.12 93 ARG A C 1
ATOM 740 O O . ARG A 1 93 ? -3.027 6.989 22.397 1.00 70.12 93 ARG A O 1
ATOM 747 N N . THR A 1 94 ? -3.709 6.384 24.439 1.00 70.19 94 THR A N 1
ATOM 748 C CA . THR A 1 94 ? -2.557 5.504 24.714 1.00 70.19 94 THR A CA 1
ATOM 749 C C . THR A 1 94 ? -2.505 4.291 23.782 1.00 70.19 94 THR A C 1
ATOM 751 O O . THR A 1 94 ? -1.428 3.881 23.347 1.00 70.19 94 THR A O 1
ATOM 754 N N . ARG A 1 95 ? -3.666 3.719 23.431 1.00 72.62 95 ARG A N 1
ATOM 755 C CA . ARG A 1 95 ? -3.744 2.551 22.536 1.00 72.62 95 ARG A CA 1
ATOM 756 C C . ARG A 1 95 ? -3.447 2.938 21.085 1.00 72.62 95 ARG A C 1
ATOM 758 O O . ARG A 1 95 ? -2.782 2.184 20.380 1.00 72.62 95 ARG A O 1
ATOM 765 N N . LEU A 1 96 ? -3.846 4.142 20.671 1.00 76.12 96 LEU A N 1
ATOM 766 C CA . LEU A 1 96 ? -3.494 4.687 19.356 1.00 76.12 96 LEU A CA 1
ATOM 767 C C . LEU A 1 96 ? -1.989 4.908 19.208 1.00 76.12 96 LEU A C 1
ATOM 769 O O . LEU A 1 96 ? -1.434 4.605 18.157 1.00 76.12 96 LEU A O 1
ATOM 773 N N . GLN A 1 97 ? -1.305 5.366 20.258 1.00 78.62 97 GLN A N 1
ATOM 774 C CA . GLN A 1 97 ? 0.130 5.650 20.189 1.00 78.62 97 GLN A CA 1
ATOM 775 C C . GLN A 1 97 ? 0.973 4.398 19.888 1.00 78.62 97 GLN A C 1
ATOM 777 O O . GLN A 1 97 ? 1.915 4.459 19.096 1.00 78.62 97 GLN A O 1
ATOM 782 N N . SER A 1 98 ? 0.630 3.244 20.471 1.00 79.31 98 SER A N 1
ATOM 783 C CA . SER A 1 98 ? 1.351 1.989 20.213 1.00 79.31 98 SER A CA 1
ATOM 784 C C . SER A 1 98 ? 1.103 1.447 18.799 1.00 79.31 98 SER A C 1
ATOM 786 O O . SER A 1 98 ? 2.019 0.908 18.173 1.00 79.31 98 SER A O 1
ATOM 788 N N . LEU A 1 99 ? -0.111 1.621 18.266 1.00 79.25 99 LEU A N 1
ATOM 789 C CA . LEU A 1 99 ? -0.440 1.332 16.867 1.00 79.25 99 LEU A CA 1
ATOM 790 C C . LEU A 1 99 ? 0.343 2.250 15.924 1.00 79.25 99 LEU A C 1
ATOM 792 O O . LEU A 1 99 ? 1.008 1.763 15.011 1.00 79.25 99 LEU A O 1
ATOM 796 N N . TYR A 1 100 ? 0.361 3.551 16.210 1.00 83.00 100 TYR A N 1
ATOM 797 C CA . TYR A 1 100 ? 1.083 4.564 15.440 1.00 83.00 100 TYR A CA 1
ATOM 798 C C . TYR A 1 100 ? 2.577 4.225 15.318 1.00 83.00 100 TYR A C 1
ATOM 800 O O . TYR A 1 100 ? 3.141 4.235 14.225 1.00 83.00 100 TYR A O 1
ATOM 808 N N . LEU A 1 101 ? 3.210 3.828 16.429 1.00 84.56 101 LEU A N 1
ATOM 809 C CA . LEU A 1 101 ? 4.616 3.407 16.463 1.00 84.56 101 LEU A CA 1
ATOM 810 C C . LEU A 1 101 ? 4.902 2.120 15.675 1.00 84.56 101 LEU A C 1
ATOM 812 O O . LEU A 1 101 ? 6.031 1.919 15.228 1.00 84.56 101 LEU A O 1
ATOM 816 N N . ARG A 1 102 ? 3.926 1.217 15.533 1.00 83.75 102 ARG A N 1
ATOM 817 C CA . ARG A 1 102 ? 4.095 -0.007 14.734 1.00 83.75 102 ARG A CA 1
ATOM 818 C C . ARG A 1 102 ? 3.931 0.273 13.244 1.00 83.75 102 ARG A C 1
ATOM 820 O O . ARG A 1 102 ? 4.749 -0.202 12.458 1.00 83.75 102 ARG A O 1
ATOM 827 N N . VAL A 1 103 ? 2.941 1.083 12.870 1.00 85.31 103 VAL A N 1
ATOM 828 C CA . VAL A 1 103 ? 2.708 1.492 11.475 1.00 85.31 103 VAL A CA 1
ATOM 829 C C . VAL A 1 103 ? 3.893 2.312 10.947 1.00 85.31 103 VAL A C 1
ATOM 831 O O . VAL A 1 103 ? 4.395 2.035 9.856 1.00 85.31 103 VAL A O 1
ATOM 834 N N . SER A 1 104 ? 4.421 3.242 11.748 1.00 86.12 104 SER A N 1
ATOM 835 C CA . SER A 1 104 ? 5.542 4.114 11.359 1.00 86.12 104 SER A CA 1
ATOM 836 C C . SER A 1 104 ? 6.846 3.375 11.044 1.00 86.12 104 SER A C 1
ATOM 838 O O . SER A 1 104 ? 7.681 3.878 10.298 1.00 86.12 104 SER A O 1
ATOM 840 N N . LYS A 1 105 ? 7.035 2.165 11.585 1.00 88.12 105 LYS A N 1
ATOM 841 C CA . LYS A 1 105 ? 8.200 1.320 11.273 1.00 88.12 105 LYS A CA 1
ATOM 842 C C . LYS A 1 105 ? 8.120 0.696 9.885 1.00 88.12 105 LYS A C 1
ATOM 844 O O . LYS A 1 105 ? 9.148 0.311 9.336 1.00 88.12 105 LYS A O 1
ATOM 849 N N . GLN A 1 106 ? 6.916 0.552 9.337 1.00 86.81 106 GLN A N 1
ATOM 850 C CA . GLN A 1 106 ? 6.703 -0.118 8.057 1.00 86.81 106 GLN A CA 1
ATOM 851 C C . GLN A 1 106 ? 6.565 0.857 6.894 1.00 86.81 106 GLN A C 1
ATOM 853 O O . GLN A 1 106 ? 6.971 0.532 5.774 1.00 86.81 106 GLN A O 1
ATOM 858 N N . PHE A 1 107 ? 6.013 2.041 7.147 1.00 91.25 107 PHE A N 1
ATOM 859 C CA . PHE A 1 107 ? 5.710 3.025 6.119 1.00 91.25 107 PHE A CA 1
ATOM 860 C C . PHE A 1 107 ? 6.502 4.305 6.339 1.00 91.25 107 PHE A C 1
ATOM 862 O O . PHE A 1 107 ? 6.690 4.755 7.466 1.00 91.25 107 PHE A O 1
ATOM 869 N N . LYS A 1 108 ? 6.971 4.900 5.240 1.00 90.31 108 LYS A N 1
ATOM 870 C CA . LYS A 1 108 ? 7.699 6.172 5.303 1.00 90.31 108 LYS A CA 1
ATOM 871 C C . LYS A 1 108 ? 6.756 7.319 5.645 1.00 90.31 108 LYS A C 1
ATOM 873 O O . LYS A 1 108 ? 7.148 8.255 6.333 1.00 90.31 108 LYS A O 1
ATOM 878 N N . GLU A 1 109 ? 5.535 7.216 5.147 1.00 89.69 109 GLU A N 1
ATOM 879 C CA . GLU A 1 109 ? 4.440 8.129 5.421 1.00 89.69 109 GLU A CA 1
ATOM 880 C C . GLU A 1 109 ? 3.216 7.311 5.758 1.00 89.69 109 GLU A C 1
ATOM 882 O O . GLU A 1 109 ? 2.994 6.250 5.177 1.00 89.69 109 GLU A O 1
ATOM 887 N N . PHE A 1 110 ? 2.439 7.794 6.706 1.00 90.94 110 PHE A N 1
ATOM 888 C CA . PHE A 1 110 ? 1.239 7.123 7.142 1.00 90.94 110 PHE A CA 1
ATOM 889 C C . PHE A 1 110 ? 0.309 8.145 7.767 1.00 90.94 110 PHE A C 1
ATOM 891 O O . PHE A 1 110 ? 0.744 9.185 8.264 1.00 90.94 110 PHE A O 1
ATOM 898 N N . GLU A 1 111 ? -0.967 7.832 7.699 1.00 88.38 111 GLU A N 1
ATOM 899 C CA . GLU A 1 111 ? -2.056 8.681 8.142 1.00 88.38 111 GLU A CA 1
ATOM 900 C C . GLU A 1 111 ? -3.137 7.752 8.685 1.00 88.38 111 GLU A C 1
ATOM 902 O O . GLU A 1 111 ? -3.399 6.686 8.119 1.00 88.38 111 GLU A O 1
ATOM 907 N N . ILE A 1 112 ? -3.690 8.100 9.842 1.00 86.31 112 ILE A N 1
ATOM 908 C CA . ILE A 1 112 ? -4.755 7.332 10.479 1.00 86.31 112 ILE A CA 1
ATOM 909 C C . ILE A 1 112 ? -5.906 8.306 10.695 1.00 86.31 112 ILE A C 1
ATOM 911 O O . ILE A 1 112 ? -5.843 9.148 11.588 1.00 86.31 112 ILE A O 1
ATOM 915 N N . ASP A 1 113 ? -6.932 8.165 9.866 1.00 83.56 113 ASP A N 1
ATOM 916 C CA . ASP A 1 113 ? -8.145 8.974 9.864 1.00 83.56 113 ASP A CA 1
ATOM 917 C C . ASP A 1 113 ? -9.330 8.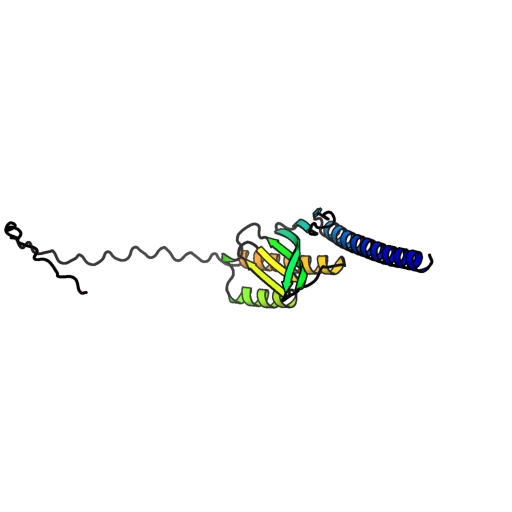152 10.360 1.00 83.56 113 ASP A C 1
ATOM 919 O O . ASP A 1 113 ? -9.322 6.919 10.305 1.00 83.56 113 ASP A O 1
ATOM 923 N N . GLU A 1 114 ? -10.403 8.826 10.776 1.00 80.88 114 GLU A N 1
ATOM 924 C CA . GLU A 1 114 ? -11.601 8.174 11.323 1.00 80.88 114 GLU A CA 1
ATOM 925 C C . GLU A 1 114 ? -12.168 7.087 10.407 1.00 80.88 114 GLU A C 1
ATOM 927 O O . GLU A 1 114 ? -12.682 6.074 10.881 1.00 80.88 114 GLU A O 1
ATOM 932 N N . SER A 1 115 ? -12.022 7.284 9.097 1.00 86.00 115 SER A N 1
ATOM 933 C CA . SER A 1 115 ? -12.538 6.410 8.048 1.00 86.00 115 SER A CA 1
ATOM 934 C C . SER A 1 115 ? -11.468 5.586 7.329 1.00 86.00 115 SER A C 1
ATOM 936 O O . SER A 1 115 ? -11.823 4.719 6.526 1.00 86.00 115 SER A O 1
ATOM 938 N N . SER A 1 116 ? -10.168 5.801 7.577 1.00 90.12 116 SER A N 1
ATOM 939 C CA . SER A 1 116 ? -9.135 5.003 6.910 1.00 90.12 116 SER A CA 1
ATOM 940 C C . SER A 1 116 ? -7.774 4.985 7.589 1.00 90.12 116 SER A C 1
ATOM 942 O O . SER A 1 116 ? -7.341 5.953 8.195 1.00 90.12 116 SER A O 1
ATOM 944 N N . LEU A 1 117 ? -7.055 3.887 7.382 1.00 91.25 117 LEU A N 1
ATOM 945 C CA . LEU A 1 117 ? -5.630 3.760 7.633 1.00 91.25 117 LEU A CA 1
ATOM 946 C C . LEU A 1 117 ? -4.887 3.824 6.296 1.00 91.25 117 LEU A C 1
ATOM 948 O O . LEU A 1 117 ? -5.172 3.045 5.382 1.00 91.25 117 LEU A O 1
ATOM 952 N N . PHE A 1 118 ? -3.926 4.732 6.183 1.00 93.94 118 PHE A N 1
ATOM 953 C CA . PHE A 1 118 ? -3.074 4.900 5.015 1.00 93.94 118 PHE A CA 1
ATOM 954 C C . PHE A 1 118 ? -1.599 4.724 5.378 1.00 93.94 118 PHE A C 1
ATOM 956 O O . PHE A 1 118 ? -1.133 5.193 6.413 1.00 93.94 118 PHE A O 1
ATOM 963 N N . GLY A 1 119 ? -0.850 4.070 4.496 1.00 94.06 119 GLY A N 1
ATOM 964 C CA . GLY A 1 119 ? 0.600 3.942 4.569 1.00 94.06 119 GLY A CA 1
ATOM 965 C C . GLY A 1 119 ? 1.217 3.988 3.175 1.00 94.06 119 GLY A C 1
ATOM 966 O O . GLY A 1 119 ? 0.663 3.435 2.230 1.00 94.06 119 GLY A O 1
ATOM 967 N N . ALA A 1 120 ? 2.375 4.624 3.022 1.00 95.25 120 ALA A N 1
ATOM 968 C CA . ALA A 1 120 ? 3.065 4.747 1.743 1.00 95.25 120 ALA A CA 1
ATOM 969 C C . ALA A 1 120 ? 4.568 4.475 1.830 1.00 95.25 120 ALA A C 1
ATOM 971 O O . ALA A 1 120 ? 5.216 4.656 2.871 1.00 95.25 120 ALA A O 1
ATOM 972 N N . VAL A 1 121 ? 5.128 4.053 0.695 1.00 94.00 121 VAL A N 1
ATOM 973 C CA . VAL A 1 121 ? 6.561 3.806 0.519 1.00 94.00 121 VAL A CA 1
ATOM 974 C C . VAL A 1 121 ? 7.157 4.561 -0.664 1.00 94.00 121 VAL A C 1
ATOM 976 O O . VAL A 1 121 ? 6.482 4.720 -1.685 1.00 94.00 121 VAL A O 1
ATOM 979 N N . PRO A 1 122 ? 8.433 4.989 -0.557 1.00 91.81 122 PRO A N 1
ATOM 980 C CA . PRO A 1 122 ? 9.075 5.886 -1.514 1.00 91.81 122 PRO A CA 1
ATOM 981 C C . PRO A 1 122 ? 9.618 5.157 -2.748 1.00 91.81 122 PRO A C 1
ATOM 983 O O . PRO A 1 122 ? 10.718 5.437 -3.211 1.00 91.81 122 PRO A O 1
ATOM 986 N N . HIS A 1 123 ? 8.898 4.153 -3.240 1.00 89.69 123 HIS A N 1
ATOM 987 C CA . HIS A 1 123 ? 9.232 3.461 -4.479 1.00 89.69 123 HIS A CA 1
ATOM 988 C C . HIS A 1 123 ? 8.030 2.704 -5.037 1.00 89.69 123 HIS A C 1
ATOM 990 O O . HIS A 1 123 ? 7.094 2.329 -4.324 1.00 89.69 123 HIS A O 1
ATOM 996 N N . LEU A 1 124 ? 8.094 2.456 -6.343 1.00 89.94 124 LEU A N 1
ATOM 997 C CA . LEU A 1 124 ? 7.237 1.502 -7.023 1.00 89.94 124 LEU A CA 1
ATOM 998 C C . LEU A 1 124 ? 7.601 0.087 -6.577 1.00 89.94 124 LEU A C 1
ATOM 1000 O O . LEU A 1 124 ? 8.739 -0.348 -6.752 1.00 89.94 124 LEU A O 1
ATOM 1004 N N . GLU A 1 125 ? 6.621 -0.636 -6.058 1.00 91.56 125 GLU A N 1
ATOM 1005 C CA . GLU A 1 125 ? 6.783 -2.046 -5.728 1.00 91.56 125 GLU A CA 1
ATOM 1006 C C . GLU A 1 125 ? 6.826 -2.872 -7.014 1.00 91.56 125 GLU A C 1
ATOM 1008 O O . GLU A 1 125 ? 5.923 -2.808 -7.852 1.00 91.56 125 GLU A O 1
ATOM 1013 N N . THR A 1 126 ? 7.909 -3.624 -7.198 1.00 91.25 126 THR A N 1
ATOM 1014 C CA . THR A 1 126 ? 8.148 -4.410 -8.419 1.00 91.25 126 THR A CA 1
ATOM 1015 C C . THR A 1 126 ? 7.986 -5.912 -8.210 1.00 91.25 126 THR A C 1
ATOM 1017 O O . THR A 1 126 ? 8.107 -6.667 -9.170 1.00 91.25 126 THR A O 1
ATOM 1020 N N . ALA A 1 127 ? 7.743 -6.348 -6.974 1.00 93.75 127 ALA A N 1
ATOM 1021 C CA . ALA A 1 127 ? 7.591 -7.746 -6.593 1.00 93.75 127 ALA A CA 1
ATOM 1022 C C . ALA A 1 127 ? 6.242 -7.970 -5.902 1.00 93.75 127 ALA A C 1
ATOM 1024 O O . ALA A 1 127 ? 5.680 -7.062 -5.292 1.00 93.75 127 ALA A O 1
ATOM 1025 N N . THR A 1 128 ? 5.735 -9.196 -5.991 1.00 95.44 128 THR A N 1
ATOM 1026 C CA . THR A 1 128 ? 4.437 -9.578 -5.427 1.00 95.44 128 THR A CA 1
ATOM 1027 C C . THR A 1 128 ? 4.461 -9.594 -3.899 1.00 95.44 128 THR A C 1
ATOM 1029 O O . THR A 1 128 ? 3.549 -9.068 -3.264 1.00 95.44 128 THR A O 1
ATOM 1032 N N . ASP A 1 129 ? 5.502 -10.166 -3.294 1.00 96.50 129 ASP A N 1
ATOM 1033 C CA . ASP A 1 129 ? 5.530 -10.419 -1.850 1.00 96.50 129 ASP A CA 1
ATOM 1034 C C . ASP A 1 129 ? 5.502 -9.142 -0.989 1.00 96.50 129 ASP A C 1
ATOM 1036 O O . ASP A 1 129 ? 4.736 -9.118 -0.024 1.00 96.50 129 ASP A O 1
ATOM 1040 N N . PRO A 1 130 ? 6.220 -8.049 -1.327 1.00 94.88 130 PRO A N 1
ATOM 1041 C CA . PRO A 1 130 ? 6.105 -6.790 -0.590 1.00 94.88 130 PRO A CA 1
ATOM 1042 C C . PRO A 1 130 ? 4.687 -6.209 -0.589 1.00 94.88 130 PRO A C 1
ATOM 1044 O O . PRO A 1 130 ? 4.213 -5.752 0.453 1.00 94.88 130 PRO A O 1
ATOM 1047 N N . ILE A 1 131 ? 3.985 -6.281 -1.728 1.00 95.19 131 ILE A N 1
ATOM 1048 C CA . ILE A 1 131 ? 2.603 -5.799 -1.861 1.00 95.19 131 ILE A CA 1
ATOM 1049 C C . ILE A 1 131 ? 1.690 -6.597 -0.926 1.00 95.19 131 ILE A C 1
ATOM 1051 O O . ILE A 1 131 ? 0.897 -6.017 -0.179 1.00 95.19 131 ILE A O 1
ATOM 1055 N N . LEU A 1 132 ? 1.830 -7.926 -0.930 1.00 96.31 132 LEU A N 1
ATOM 1056 C CA . LEU A 1 132 ? 1.056 -8.816 -0.066 1.00 96.31 132 LEU A CA 1
ATOM 1057 C C . LEU A 1 132 ? 1.338 -8.559 1.413 1.00 96.31 132 LEU A C 1
ATOM 1059 O O . LEU A 1 132 ? 0.396 -8.373 2.182 1.00 96.31 132 LEU A O 1
ATOM 1063 N N . ALA A 1 133 ? 2.613 -8.518 1.802 1.00 95.19 133 ALA A N 1
ATOM 1064 C CA . ALA A 1 133 ? 3.028 -8.351 3.189 1.00 95.19 133 ALA A CA 1
ATOM 1065 C C . ALA A 1 133 ? 2.539 -7.016 3.765 1.00 95.19 133 ALA A C 1
ATOM 1067 O O . ALA A 1 133 ? 1.935 -6.985 4.834 1.00 95.19 133 ALA A O 1
ATOM 1068 N N . ARG A 1 134 ? 2.725 -5.910 3.035 1.00 94.69 134 ARG A N 1
ATOM 1069 C CA . ARG A 1 134 ? 2.286 -4.581 3.486 1.00 94.69 134 ARG A CA 1
ATOM 1070 C C . ARG A 1 134 ? 0.769 -4.471 3.574 1.00 94.69 134 ARG A C 1
ATOM 1072 O O . ARG A 1 134 ? 0.266 -3.913 4.544 1.00 94.69 134 ARG A O 1
ATOM 1079 N N . THR A 1 135 ? 0.045 -5.034 2.605 1.00 95.44 135 THR A N 1
ATOM 1080 C CA . THR A 1 135 ? -1.426 -5.054 2.637 1.00 95.44 135 THR A CA 1
ATOM 1081 C C . THR A 1 135 ? -1.940 -5.888 3.810 1.00 95.44 135 THR A C 1
ATOM 1083 O O . THR A 1 135 ? -2.858 -5.461 4.506 1.00 95.44 135 THR A O 1
ATOM 1086 N N . ALA A 1 136 ? -1.336 -7.054 4.063 1.00 94.38 136 ALA A N 1
ATOM 1087 C CA . ALA A 1 136 ? -1.689 -7.909 5.192 1.00 94.38 136 ALA A CA 1
ATOM 1088 C C . ALA A 1 136 ? -1.444 -7.209 6.535 1.00 94.38 136 ALA A C 1
ATOM 1090 O O . ALA A 1 136 ? -2.335 -7.206 7.378 1.00 94.38 136 ALA A O 1
ATOM 1091 N N . ASN A 1 137 ? -0.297 -6.544 6.697 1.00 93.00 137 ASN A N 1
ATOM 1092 C CA . ASN A 1 137 ? 0.008 -5.793 7.914 1.00 93.00 137 ASN A CA 1
ATOM 1093 C C . ASN A 1 137 ? -0.984 -4.640 8.129 1.00 93.00 137 ASN A C 1
ATOM 1095 O O . ASN A 1 137 ? -1.474 -4.455 9.239 1.00 93.00 137 ASN A O 1
ATOM 1099 N N . LEU A 1 138 ? -1.325 -3.882 7.075 1.00 92.25 138 LEU A N 1
ATOM 1100 C CA . LEU A 1 138 ? -2.304 -2.793 7.183 1.00 92.25 138 LEU A CA 1
ATOM 1101 C C . LEU A 1 138 ? -3.692 -3.317 7.583 1.00 92.25 138 LEU A C 1
ATOM 1103 O O . LEU A 1 138 ? -4.374 -2.694 8.393 1.00 92.25 138 LEU A O 1
ATOM 1107 N N . LEU A 1 139 ? -4.093 -4.472 7.045 1.00 93.00 139 LEU A N 1
ATOM 1108 C CA . LEU A 1 139 ? -5.336 -5.140 7.427 1.00 93.00 139 LEU A CA 1
ATOM 1109 C C . LEU A 1 139 ? -5.312 -5.633 8.872 1.00 93.00 139 LEU A C 1
ATOM 1111 O O . LEU A 1 139 ? -6.302 -5.460 9.570 1.00 93.00 139 LEU A O 1
ATOM 1115 N N . GLU A 1 140 ? -4.203 -6.209 9.332 1.00 91.88 140 GLU A N 1
ATOM 1116 C CA . GLU A 1 140 ? -4.055 -6.636 10.726 1.00 91.88 140 GLU A CA 1
ATOM 1117 C C . GLU A 1 140 ? -4.174 -5.438 11.681 1.00 91.88 140 GLU A C 1
ATOM 1119 O O . GLU A 1 140 ? -4.872 -5.509 12.692 1.00 91.88 140 GLU A O 1
ATOM 1124 N N . PHE A 1 141 ? -3.562 -4.300 11.337 1.00 89.50 141 PHE A N 1
ATOM 1125 C CA . PHE A 1 141 ? -3.723 -3.066 12.108 1.00 89.50 141 PHE A CA 1
ATOM 1126 C C . PHE A 1 141 ? -5.167 -2.555 12.086 1.00 89.50 141 PHE A C 1
ATOM 1128 O O . PHE A 1 141 ? -5.678 -2.149 13.129 1.00 89.50 141 PHE A O 1
ATOM 1135 N N . ALA A 1 142 ? -5.840 -2.605 10.935 1.00 89.94 142 ALA A N 1
ATOM 1136 C CA . ALA A 1 142 ? -7.242 -2.213 10.819 1.00 89.94 142 ALA A CA 1
ATOM 1137 C C . ALA A 1 142 ? -8.173 -3.125 11.641 1.00 89.94 142 ALA A C 1
ATOM 1139 O O . ALA A 1 142 ? -9.098 -2.635 12.287 1.00 89.94 142 ALA A O 1
ATOM 1140 N N . GLU A 1 143 ? -7.906 -4.433 11.675 1.00 89.88 143 GLU A N 1
ATOM 1141 C CA . GLU A 1 143 ? -8.614 -5.385 12.536 1.00 89.88 143 GLU A CA 1
ATOM 1142 C C . GLU A 1 143 ? -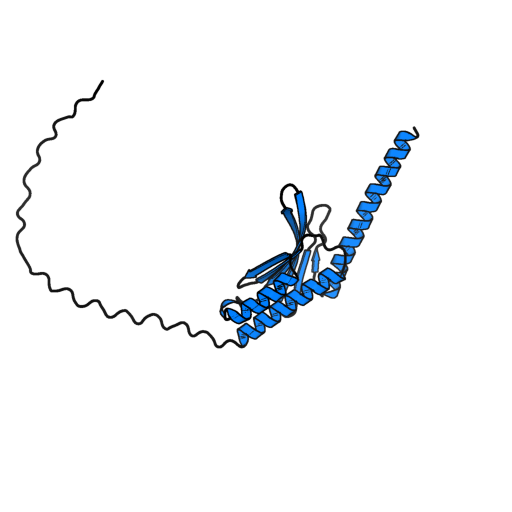8.390 -5.076 14.015 1.00 89.88 143 GLU A C 1
ATOM 1144 O O . GLU A 1 143 ? -9.358 -5.003 14.766 1.00 89.88 143 GLU A O 1
ATOM 1149 N N . GLN A 1 144 ? -7.147 -4.817 14.430 1.00 87.56 144 GLN A N 1
ATOM 1150 C CA . GLN A 1 144 ? -6.844 -4.430 15.812 1.00 87.56 144 GLN A CA 1
ATOM 1151 C C . GLN A 1 144 ? -7.571 -3.140 16.209 1.00 87.56 144 GLN A C 1
ATOM 1153 O O . GLN A 1 144 ? -8.136 -3.077 17.296 1.00 87.56 144 GLN A O 1
ATOM 1158 N N . ILE A 1 145 ? -7.601 -2.133 15.331 1.00 85.69 145 ILE A N 1
ATOM 1159 C CA . ILE A 1 145 ? -8.358 -0.890 15.550 1.00 85.69 145 ILE A CA 1
ATOM 1160 C C . ILE A 1 145 ? -9.849 -1.195 15.727 1.00 85.69 145 ILE A C 1
ATOM 1162 O O . ILE A 1 145 ? -10.453 -0.719 16.684 1.00 85.69 145 ILE A O 1
ATOM 1166 N N . ARG A 1 146 ? -10.428 -2.027 14.853 1.00 83.94 146 ARG A N 1
ATOM 1167 C CA . ARG A 1 146 ? -11.841 -2.414 14.934 1.00 83.94 146 ARG A CA 1
ATOM 1168 C C . ARG A 1 146 ? -12.166 -3.145 16.236 1.00 83.94 146 ARG A C 1
ATOM 1170 O O . ARG A 1 146 ? -13.147 -2.795 16.879 1.00 83.94 146 ARG A O 1
ATOM 1177 N N . THR A 1 147 ? -11.355 -4.119 16.641 1.00 83.69 147 THR A N 1
ATOM 1178 C CA . THR A 1 147 ? -11.552 -4.842 17.908 1.00 83.69 147 THR A CA 1
ATOM 1179 C C . THR A 1 147 ? -11.475 -3.890 19.097 1.00 83.69 147 THR A C 1
ATOM 1181 O O . THR A 1 147 ? -12.356 -3.889 19.946 1.00 83.69 147 THR A O 1
ATOM 1184 N N . LEU A 1 148 ? -10.476 -3.004 19.120 1.00 79.75 148 LEU A N 1
ATOM 1185 C CA . LEU A 1 148 ? -10.312 -2.035 20.204 1.00 79.75 148 LEU A CA 1
ATOM 1186 C C . LEU A 1 148 ? -11.451 -1.014 20.293 1.00 79.75 148 LEU A C 1
ATOM 1188 O O . LEU A 1 148 ? -11.719 -0.533 21.389 1.00 79.75 148 LEU A O 1
ATOM 1192 N N . ALA A 1 149 ? -12.073 -0.666 19.166 1.00 78.12 149 ALA A N 1
ATOM 1193 C CA . ALA A 1 149 ? -13.235 0.214 19.134 1.00 78.12 149 ALA A CA 1
ATOM 1194 C C . ALA A 1 149 ? -14.513 -0.487 19.620 1.00 78.12 149 ALA A C 1
ATOM 1196 O O . ALA A 1 149 ? -15.341 0.161 20.245 1.00 78.12 149 ALA A O 1
ATOM 1197 N N . LEU A 1 150 ? -14.659 -1.793 19.366 1.00 76.44 150 LEU A N 1
ATOM 1198 C CA . LEU A 1 150 ? -15.784 -2.593 19.868 1.00 76.44 150 LEU A CA 1
ATOM 1199 C C . LEU A 1 150 ? -15.661 -2.913 21.367 1.00 76.44 150 LEU A C 1
ATOM 1201 O O . LEU A 1 150 ? -16.675 -3.010 22.047 1.00 76.44 150 LEU A O 1
ATOM 1205 N N . ASP A 1 151 ? -14.434 -3.055 21.877 1.00 72.38 151 ASP A N 1
ATOM 1206 C CA . ASP A 1 151 ? -14.154 -3.305 23.301 1.00 72.38 151 ASP A CA 1
ATOM 1207 C C . ASP A 1 151 ? -14.168 -2.022 24.158 1.00 72.38 151 ASP A C 1
ATOM 1209 O O . ASP A 1 151 ? -14.031 -2.080 25.383 1.00 72.38 151 ASP A O 1
ATOM 1213 N N . GLY A 1 152 ? -14.239 -0.847 23.529 1.00 60.69 152 GLY A N 1
ATOM 1214 C CA . GLY A 1 152 ? -14.402 0.421 24.226 1.00 60.69 152 GLY A CA 1
ATOM 1215 C C . GLY A 1 152 ? -15.868 0.620 24.583 1.00 60.69 152 GLY A C 1
ATOM 1216 O O . GLY A 1 152 ? -16.690 0.767 23.686 1.00 60.69 152 GLY A O 1
ATOM 1217 N N . GLU A 1 153 ? -16.192 0.651 25.879 1.00 52.81 153 GLU A N 1
ATOM 1218 C CA . GLU A 1 153 ? -17.472 1.190 26.353 1.00 52.81 153 GLU A CA 1
ATOM 1219 C C . GLU A 1 153 ? -17.736 2.532 25.644 1.00 52.81 153 GLU A C 1
ATOM 1221 O O . GLU A 1 153 ? -16.801 3.341 25.528 1.00 52.81 153 GLU A O 1
ATOM 1226 N N . PRO A 1 154 ? -18.959 2.778 25.139 1.00 50.19 154 PRO A N 1
ATOM 1227 C CA . PRO A 1 154 ? -19.290 4.052 24.524 1.00 50.19 154 PRO A CA 1
ATOM 1228 C C . PRO A 1 154 ? -18.942 5.154 25.522 1.00 50.19 154 PRO A C 1
ATOM 1230 O O . PRO A 1 154 ? -19.372 5.118 26.674 1.00 50.19 154 PRO A O 1
ATOM 1233 N N . VAL A 1 155 ? -18.118 6.114 25.099 1.00 51.31 155 VAL A N 1
ATOM 1234 C CA . VAL A 1 155 ? -17.910 7.331 25.880 1.00 51.31 155 VAL A CA 1
ATOM 1235 C C . VAL A 1 155 ? -19.275 7.997 25.931 1.00 51.31 155 VAL A C 1
ATOM 1237 O O . VAL A 1 155 ? -19.721 8.550 24.930 1.00 51.31 155 VAL A O 1
ATOM 1240 N N . GLU A 1 156 ? -19.960 7.846 27.064 1.00 49.84 156 GLU A N 1
ATOM 1241 C CA . GLU A 1 156 ? -21.214 8.519 27.364 1.00 49.84 156 GLU A CA 1
ATOM 1242 C C . GLU A 1 156 ? -20.968 10.002 27.078 1.00 49.84 156 GLU A C 1
ATOM 1244 O O . GLU A 1 156 ? -20.129 10.640 27.723 1.00 49.84 156 GLU A O 1
ATOM 1249 N N . GLU A 1 157 ? -21.586 10.513 26.011 1.00 52.12 157 GLU A N 1
ATOM 1250 C CA . GLU A 1 157 ? -21.542 11.928 25.678 1.00 52.12 157 GLU A CA 1
ATOM 1251 C C . GLU A 1 157 ? -21.945 12.658 26.963 1.00 52.12 157 GLU A C 1
ATOM 1253 O O . GLU A 1 157 ? -23.022 12.360 27.494 1.00 52.12 157 GLU A O 1
ATOM 1258 N N . PRO A 1 158 ? -21.072 13.504 27.554 1.00 55.34 158 PRO A N 1
ATOM 1259 C CA . PRO A 1 158 ? -21.411 14.154 28.807 1.00 55.34 158 PRO A CA 1
ATOM 1260 C C . PRO A 1 158 ? -22.751 14.846 28.576 1.00 55.34 158 PRO A C 1
ATOM 1262 O O . PRO A 1 158 ? -22.884 15.533 27.555 1.00 55.34 158 PRO A O 1
ATOM 1265 N N . PRO A 1 159 ? -23.754 14.619 29.449 1.00 60.75 159 PRO A N 1
ATOM 1266 C CA . PRO A 1 159 ? -25.092 15.136 29.228 1.00 60.75 159 PRO A CA 1
ATOM 1267 C C . PRO A 1 159 ? -24.968 16.618 28.882 1.00 60.75 159 PRO A C 1
ATOM 1269 O O . PRO A 1 159 ? -24.142 17.299 29.510 1.00 60.75 159 PRO A O 1
ATOM 1272 N N . PRO A 1 160 ? -25.720 17.110 27.873 1.00 65.94 160 PRO A N 1
ATOM 1273 C CA . PRO A 1 160 ? -25.652 18.508 27.475 1.00 65.94 160 PRO A CA 1
ATOM 1274 C C . PRO A 1 160 ? -25.693 19.342 28.753 1.00 65.94 160 PRO A C 1
ATOM 1276 O O . PRO A 1 160 ? -26.515 19.024 29.623 1.00 65.94 160 PRO A O 1
ATOM 1279 N N . PRO A 1 161 ? -24.769 20.310 28.926 1.00 63.34 161 PRO A N 1
ATOM 1280 C CA . PRO A 1 161 ? -24.646 21.035 30.179 1.00 63.34 161 PRO A CA 1
ATOM 1281 C C . PRO A 1 161 ? -26.044 21.469 30.586 1.00 63.34 161 PRO A C 1
ATOM 1283 O O . PRO A 1 161 ? -26.745 22.093 29.782 1.00 63.34 161 PRO A O 1
ATOM 1286 N N . ALA A 1 162 ? -26.472 21.042 31.782 1.00 63.34 162 ALA A N 1
ATOM 1287 C CA . ALA A 1 162 ? -27.780 21.393 32.312 1.00 63.34 162 ALA A CA 1
ATOM 1288 C C . ALA A 1 162 ? -27.984 22.888 32.050 1.00 63.34 162 ALA A C 1
ATOM 1290 O O . ALA A 1 162 ? -27.030 23.640 32.292 1.00 63.34 162 ALA A O 1
ATOM 1291 N N . PRO A 1 163 ? -29.138 23.308 31.488 1.00 58.78 163 PRO A N 1
ATOM 1292 C CA . PRO A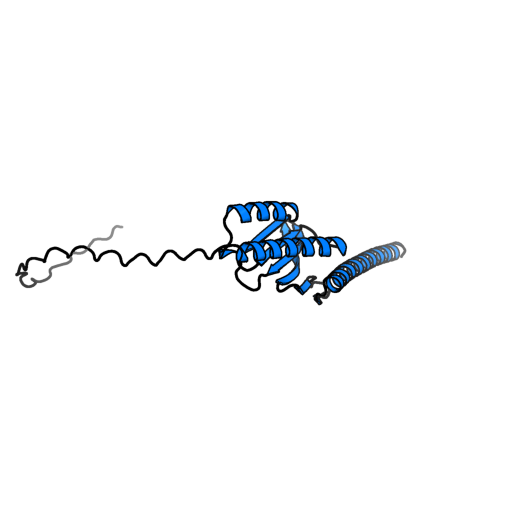 1 163 ? -29.353 24.689 31.082 1.00 58.78 163 PRO A CA 1
ATOM 1293 C C . PRO A 1 163 ? -28.883 25.571 32.223 1.00 58.78 163 PRO A C 1
ATOM 1295 O O . PRO A 1 163 ? -29.390 25.443 33.341 1.00 58.78 163 PRO A O 1
ATOM 1298 N N . ALA A 1 164 ? -27.825 26.346 31.953 1.00 58.53 164 ALA A N 1
ATOM 1299 C CA . ALA A 1 164 ? -27.178 27.172 32.952 1.00 58.53 164 ALA A CA 1
ATOM 1300 C C . ALA A 1 164 ? -28.290 27.902 33.690 1.00 58.53 164 ALA A C 1
ATOM 1302 O O . ALA A 1 164 ? -29.143 28.510 33.035 1.00 58.53 164 ALA A O 1
ATOM 1303 N N . HIS A 1 165 ? -28.325 27.733 35.017 1.00 59.12 165 HIS A N 1
ATOM 1304 C CA . HIS A 1 165 ? -29.263 28.413 35.897 1.00 59.12 165 HIS A CA 1
ATOM 1305 C C . HIS A 1 165 ? -29.531 29.797 35.328 1.00 59.12 165 HIS A C 1
ATOM 1307 O O . HIS A 1 165 ? -28.579 30.549 35.101 1.00 59.12 165 HIS A O 1
ATOM 1313 N N . ALA A 1 166 ? -30.804 30.059 35.013 1.00 57.91 166 ALA A N 1
ATOM 1314 C CA . ALA A 1 166 ? -31.232 31.328 34.458 1.00 57.91 166 ALA A CA 1
ATOM 1315 C C . ALA A 1 166 ? -30.482 32.448 35.193 1.00 57.91 166 ALA A C 1
ATOM 1317 O O . ALA A 1 166 ? -30.409 32.391 36.429 1.00 57.91 166 ALA A O 1
ATOM 1318 N N . PRO A 1 167 ? -29.867 33.402 34.466 1.00 63.03 167 PRO A N 1
ATOM 1319 C CA . PRO A 1 167 ? -29.152 34.490 35.110 1.00 63.03 167 PRO A CA 1
ATOM 1320 C C . PRO A 1 167 ? -30.069 35.096 36.179 1.00 63.03 167 PRO A C 1
ATOM 1322 O O . PRO A 1 167 ? -31.278 35.203 35.933 1.00 63.03 167 PRO A O 1
ATOM 1325 N N . PRO A 1 168 ? -29.539 35.424 37.374 1.00 67.88 168 PRO A N 1
ATOM 1326 C CA . PRO A 1 168 ? -30.354 35.993 38.438 1.00 67.88 168 PRO A CA 1
ATOM 1327 C C . PRO A 1 168 ? -31.160 37.161 37.858 1.00 67.88 168 PRO A C 1
ATOM 1329 O O . PRO A 1 168 ? -30.610 37.914 37.046 1.00 67.88 168 PRO A O 1
ATOM 1332 N N . PRO A 1 169 ? -32.455 37.287 38.201 1.00 64.00 169 PRO A N 1
ATOM 1333 C CA . PRO A 1 169 ? -33.305 38.306 37.610 1.00 64.00 169 PRO A CA 1
ATOM 1334 C C . PRO A 1 169 ? -32.627 39.665 37.768 1.00 64.00 169 PRO A C 1
ATOM 1336 O O . PRO A 1 169 ? -32.238 40.052 38.873 1.00 64.00 169 PRO A O 1
ATOM 1339 N N . LEU A 1 170 ? -32.441 40.351 36.638 1.00 64.88 170 LEU A N 1
ATOM 1340 C CA . LEU A 1 170 ? -31.912 41.708 36.608 1.00 64.88 170 LEU A CA 1
ATOM 1341 C C . LEU A 1 170 ? -32.722 42.567 37.593 1.00 64.88 170 LEU A C 1
ATOM 1343 O O . LEU A 1 170 ? -33.954 42.448 37.617 1.00 64.88 170 LEU A O 1
ATOM 1347 N N . PRO A 1 171 ? -32.071 43.414 38.413 1.00 58.97 171 PRO A N 1
ATOM 1348 C CA . PRO A 1 171 ? -32.786 44.316 39.302 1.00 58.97 171 PRO A CA 1
ATOM 1349 C C . PRO A 1 171 ? -33.770 45.145 38.476 1.00 58.97 171 PRO A C 1
ATOM 1351 O O . PRO A 1 171 ? -33.403 45.703 37.441 1.00 58.97 171 PRO A O 1
ATOM 1354 N N . ALA A 1 172 ? -35.029 45.169 38.920 1.00 55.03 172 ALA A N 1
ATOM 1355 C CA . ALA A 1 172 ? -36.109 45.875 38.250 1.00 55.03 172 ALA A CA 1
ATOM 1356 C C . ALA A 1 172 ? -35.673 47.311 37.939 1.00 55.03 172 ALA A C 1
ATOM 1358 O O . ALA A 1 172 ? -35.370 48.088 38.848 1.00 55.03 172 ALA A O 1
ATOM 1359 N N . ALA A 1 173 ? -35.621 47.642 36.648 1.00 51.91 173 ALA A N 1
ATOM 1360 C CA . ALA A 1 173 ? -35.359 48.993 36.191 1.00 51.91 173 ALA A CA 1
ATOM 1361 C C . ALA A 1 173 ? -36.398 49.925 36.825 1.00 51.91 173 ALA A C 1
ATOM 1363 O O . ALA A 1 173 ? -37.607 49.758 36.634 1.00 51.91 173 ALA A O 1
ATOM 1364 N N . ARG A 1 174 ? -35.915 50.885 37.620 1.00 49.97 174 ARG A N 1
ATOM 1365 C CA . ARG A 1 174 ? -36.716 52.018 38.072 1.00 49.97 174 ARG A CA 1
ATOM 1366 C C . ARG A 1 174 ? -37.264 52.719 36.834 1.00 49.97 174 ARG A C 1
ATOM 1368 O O . ARG A 1 174 ? -36.505 53.078 35.939 1.00 49.97 174 ARG A O 1
ATOM 1375 N N . LYS A 1 175 ? -38.584 52.898 36.804 1.00 50.72 175 LYS A N 1
ATOM 1376 C CA . LYS A 1 175 ? -39.226 53.904 35.964 1.00 50.72 175 LYS A CA 1
ATOM 1377 C C . LYS A 1 175 ? -38.688 55.260 36.403 1.00 50.72 175 LYS A C 1
ATOM 1379 O O . LYS A 1 175 ? -39.023 55.713 37.493 1.00 50.72 175 LYS A O 1
ATOM 1384 N N . GLU A 1 176 ? -37.853 55.859 35.575 1.00 53.56 176 GLU A N 1
ATOM 1385 C CA . GLU A 1 176 ? -37.658 57.299 35.576 1.00 53.56 176 GLU A CA 1
ATOM 1386 C C . GLU A 1 176 ? -38.208 57.793 34.243 1.00 53.56 176 GLU A C 1
ATOM 1388 O O . GLU A 1 176 ? -37.716 57.463 33.162 1.00 53.56 176 GLU A O 1
ATOM 1393 N N . ASP A 1 177 ? -39.352 58.454 34.382 1.00 48.75 177 ASP A N 1
ATOM 1394 C CA . ASP A 1 177 ? -39.991 59.296 33.395 1.00 48.75 177 ASP A CA 1
ATOM 1395 C C . ASP A 1 177 ? -39.038 60.408 32.916 1.00 48.75 177 ASP A C 1
ATOM 1397 O O . ASP A 1 177 ? -38.052 60.746 33.569 1.00 48.75 177 ASP A O 1
ATOM 1401 N N . GLU A 1 178 ? -39.431 61.020 31.799 1.00 49.53 178 GLU A N 1
ATOM 1402 C CA . GLU A 1 178 ? -38.963 62.314 31.291 1.00 49.53 178 GLU A CA 1
ATOM 1403 C C . GLU A 1 178 ? -37.660 62.340 30.473 1.00 49.53 178 GLU A C 1
ATOM 1405 O O . GLU A 1 178 ? -36.552 62.543 30.962 1.00 49.53 178 GLU A O 1
ATOM 1410 N N . CYS A 1 179 ? -37.829 62.293 29.147 1.00 40.94 179 CYS A N 1
ATOM 1411 C CA . CYS A 1 179 ? -36.925 62.979 28.229 1.00 40.94 179 CYS A CA 1
ATOM 1412 C C . CYS A 1 179 ? -37.743 63.957 27.350 1.00 40.94 179 CYS A C 1
ATOM 1414 O O . CYS A 1 179 ? -38.656 63.509 26.650 1.00 40.94 179 CYS A O 1
ATOM 1416 N N . PRO A 1 180 ? -37.482 65.279 27.420 1.00 58.81 180 PRO A N 1
ATOM 1417 C CA . PRO A 1 180 ? -38.209 66.318 26.679 1.00 58.81 180 PRO A CA 1
ATOM 1418 C C . PRO A 1 180 ? -37.834 66.382 25.177 1.00 5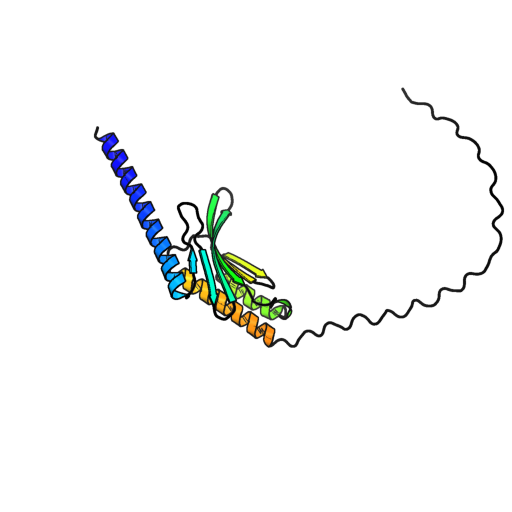8.81 180 PRO A C 1
ATOM 1420 O O . PRO A 1 180 ? -36.831 65.796 24.764 1.00 58.81 180 PRO A O 1
ATOM 1423 N N . PRO A 1 181 ? -38.646 67.065 24.338 1.00 60.84 181 PRO A N 1
ATOM 1424 C CA . PRO A 1 181 ? -38.604 66.948 22.875 1.00 60.84 181 PRO A CA 1
ATOM 1425 C C . PRO A 1 181 ? -37.422 67.670 22.188 1.00 60.84 181 PRO A C 1
ATOM 1427 O O . PRO A 1 181 ? -36.787 68.543 22.783 1.00 60.84 181 PRO A O 1
ATOM 1430 N N . PRO A 1 182 ? -37.139 67.323 20.911 1.00 53.97 182 PRO A N 1
ATOM 1431 C CA . PRO A 1 182 ? -35.925 67.720 20.198 1.00 53.97 182 PRO A CA 1
ATOM 1432 C C . PRO A 1 182 ? -35.945 69.181 19.721 1.00 53.97 182 PRO A C 1
ATOM 1434 O O . PRO A 1 182 ? -36.890 69.627 19.071 1.00 53.97 182 PRO A O 1
ATOM 1437 N N . GLY A 1 183 ? -34.858 69.903 20.007 1.00 46.22 183 GLY A N 1
ATOM 1438 C CA . GLY A 1 183 ? -34.552 71.235 19.480 1.00 46.22 183 GLY A CA 1
ATOM 1439 C C . GLY A 1 183 ? -33.625 71.188 18.256 1.00 46.22 183 GLY A C 1
ATOM 1440 O O . GLY A 1 183 ? -32.720 70.363 18.186 1.00 46.22 183 GLY A O 1
ATOM 1441 N N . SER A 1 184 ? -33.912 72.087 17.313 1.00 47.91 184 SER A N 1
ATOM 1442 C CA . SER A 1 184 ? -33.410 72.280 15.941 1.00 47.91 184 SER A CA 1
ATOM 1443 C C . SER A 1 184 ? -31.897 72.205 15.644 1.00 47.91 184 SER A C 1
ATOM 1445 O O . SER A 1 184 ? -31.072 72.441 16.525 1.00 47.91 184 SER A O 1
ATOM 1447 N N . PRO A 1 185 ? -31.537 71.975 14.357 1.00 58.34 185 PRO A N 1
ATOM 1448 C CA . PRO A 1 185 ? -30.164 71.876 13.869 1.00 58.34 185 PRO A CA 1
ATOM 1449 C C . PRO A 1 185 ? -29.574 73.243 13.485 1.00 58.34 185 PRO A C 1
ATOM 1451 O O . PRO A 1 185 ? -30.266 74.102 12.944 1.00 58.34 185 PRO A O 1
ATOM 1454 N N . ALA A 1 186 ? -28.272 73.401 13.701 1.00 50.75 186 ALA A N 1
ATOM 1455 C CA . ALA A 1 186 ? -27.412 74.448 13.147 1.00 50.75 186 ALA A CA 1
ATOM 1456 C C . ALA A 1 186 ? -25.968 73.938 13.295 1.00 50.75 186 ALA A C 1
ATOM 1458 O O . ALA A 1 186 ? -25.665 73.265 14.273 1.00 50.75 186 ALA A O 1
ATOM 1459 N N . GLU A 1 187 ? -24.987 74.175 12.444 1.00 55.00 187 GLU A N 1
ATOM 1460 C CA . GLU A 1 187 ? -24.851 74.747 11.111 1.00 55.00 187 GLU A CA 1
ATOM 1461 C C . GLU A 1 187 ? -23.389 74.405 10.776 1.00 55.00 187 GLU A C 1
ATOM 1463 O O . GLU A 1 187 ? -22.496 74.637 11.594 1.00 55.00 187 GLU A O 1
ATOM 1468 N N . ALA A 1 188 ? -23.137 73.731 9.655 1.00 52.81 188 ALA A N 1
ATOM 1469 C CA . ALA A 1 188 ? -21.793 73.302 9.284 1.00 52.81 188 ALA A CA 1
ATOM 1470 C C . ALA A 1 188 ? -21.034 74.462 8.622 1.00 52.81 188 ALA A C 1
ATOM 1472 O O . ALA A 1 188 ? -21.468 74.963 7.586 1.00 52.81 188 ALA A O 1
ATOM 1473 N N . ALA A 1 189 ? -19.890 74.855 9.189 1.00 62.84 189 ALA A N 1
ATOM 1474 C CA . ALA A 1 189 ? -18.944 75.771 8.552 1.00 62.84 189 ALA A CA 1
ATOM 1475 C C . ALA A 1 189 ? -17.791 74.988 7.876 1.00 62.84 189 ALA A C 1
ATOM 1477 O O . ALA A 1 189 ? -17.333 73.987 8.435 1.00 62.84 189 ALA A O 1
ATOM 1478 N N . PRO A 1 190 ? -17.333 75.412 6.681 1.00 64.69 190 PRO A N 1
ATOM 1479 C CA . PRO A 1 190 ? -16.452 74.633 5.810 1.00 64.69 190 PRO A CA 1
ATOM 1480 C C . PRO A 1 190 ? -14.954 74.739 6.145 1.00 64.69 190 PRO A C 1
ATOM 1482 O O . PRO A 1 190 ? -14.465 75.746 6.652 1.00 64.69 190 PRO A O 1
ATOM 1485 N N . VAL A 1 191 ? -14.236 73.671 5.793 1.00 67.81 191 VAL A N 1
ATOM 1486 C CA . VAL A 1 191 ? -12.782 73.476 5.914 1.00 67.81 191 VAL A CA 1
ATOM 1487 C C . VAL A 1 191 ? -12.072 74.038 4.669 1.00 67.81 191 VAL A C 1
ATOM 1489 O O . VAL A 1 191 ? -12.515 73.723 3.565 1.00 67.81 191 VAL A O 1
ATOM 1492 N N . PRO A 1 192 ? -10.986 74.825 4.792 1.00 60.56 192 PRO A N 1
ATOM 1493 C CA . PRO A 1 192 ? -10.145 75.192 3.651 1.00 60.56 192 PRO A CA 1
ATOM 1494 C C . PRO A 1 192 ? -9.109 74.102 3.308 1.00 60.56 192 PRO A C 1
ATOM 1496 O O . PRO A 1 192 ? -8.490 73.517 4.200 1.00 60.56 192 PRO A O 1
ATOM 1499 N N . GLU A 1 193 ? -8.930 73.851 2.007 1.00 60.03 193 GLU A N 1
ATOM 1500 C CA . GLU A 1 193 ? -7.885 72.996 1.422 1.00 60.03 193 GLU A CA 1
ATOM 1501 C C . GLU A 1 193 ? -6.479 73.614 1.565 1.00 60.03 193 GLU A C 1
ATOM 1503 O O . GLU A 1 193 ? -6.345 74.840 1.524 1.00 60.03 193 GLU A O 1
ATOM 1508 N N . PRO A 1 194 ? -5.428 72.788 1.704 1.00 62.09 194 PRO A N 1
ATOM 1509 C CA . PRO A 1 194 ? -4.039 73.217 1.567 1.00 62.09 194 PRO A CA 1
ATOM 1510 C C . PRO A 1 194 ? -3.513 73.057 0.125 1.00 62.09 194 PRO A C 1
ATOM 1512 O O . PRO A 1 194 ? -3.718 72.009 -0.489 1.00 62.09 194 PRO A O 1
ATOM 1515 N N . ASP A 1 195 ? -2.793 74.079 -0.355 1.00 55.00 195 ASP A N 1
ATOM 1516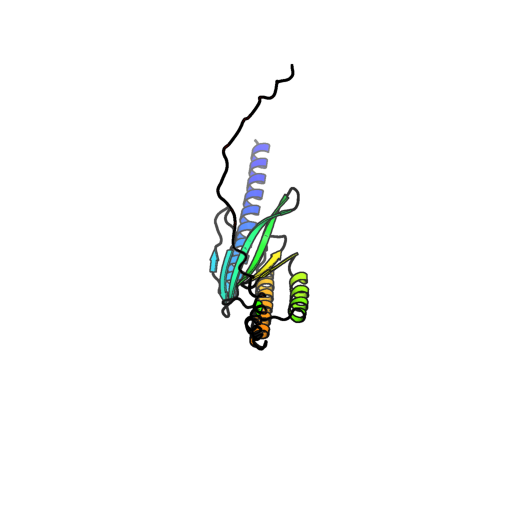 C CA . ASP A 1 195 ? -1.836 74.007 -1.479 1.00 55.00 195 ASP A CA 1
ATOM 1517 C C . ASP A 1 195 ? -0.554 73.243 -1.089 1.00 55.00 195 ASP A C 1
ATOM 1519 O O . ASP A 1 195 ? -0.106 73.380 0.079 1.00 55.00 195 ASP A O 1
#

Radius of gyration: 33.35 Å; chains: 1; bounding box: 68×90×82 Å

Sequence (195 aa):
MAFFIFLIAVATVVVLTIALRRQAIRSAWDTAAARLGLRFEGGTFFQHLSIFGQRKGFRIDVRTFPRRAGAKVETWTGYRVSFPEPTLAHLGRTRLQSLYLRVSKQFKEFEIDESSLFGAVPHLETATDPILARTANLLEFAEQIRTLALDGEPVEEPPPPAPAHAPPPLPAARKEDECPPPGSPAEAAPVPEPD

Foldseek 3Di:
DVVVVVVVVVVVVVVVVVVVLLVLQLVLLCVLLVVVVWDWDPDPPPDKTWTWDDDPQKTWIWIWDWDDDDPDIFIKIKIKIFHPFQQQVQDDPVVVVVLVVVLVVLAVDWDDGSTMTMGMDRHRDSHNVNSNVNNVVRVVSVVVSNVRSVPGDPPPPPPDPDPPPDPDPDPPDDDDDDDDDDDDDDDDDDDDDDD

pLDDT: mean 79.91, std 15.46, range [40.94, 97.19]

Secondary structure (DSSP, 8-state):
-HHHHHHHHHHHHHHHHHHHHHHHHHHHHHHHHHHHT-EEEE-STTSPEEEEEEETTEEEEEEEEEEEETTEEEEEEEEEEE-SS--GGG--HHHHHHHHHHHTTT-SEEEEETTEEEEEESS---SHHHHHHHHHHHHHHHHHHHHHHHSS----PPP-------PPPPPPPP-----PPPP----PPPPPPP-